Protein AF-0000000074460756 (afdb_homodimer)

Nearest PDB structures (foldseek):
  8x0v-assembly1_B  TM=8.658E-01  e=2.263E-15  Stachybotrys sp.
  3es1-assembly1_A-2  TM=8.553E-01  e=6.006E-13  Novosphingobium aromaticivorans DSM 12444
  5cu1-assembly1_A  TM=8.528E-01  e=3.025E-05  Ruegeria pomeroyi DSS-3
  4b29-assembly1_A  TM=7.758E-01  e=9.047E-05  Roseovarius nubinhibens ISM
  2f4p-assembly2_C  TM=6.659E-01  e=1.692E-04  Thermotoga maritima MSB8

Organism: Aspergillus tubingensis (strain CBS 134.48) (NCBI:txid767770)

Solvent-accessible surface area (backbone atoms only — not comparable to full-atom values): 19053 Å² total; per-residue (Å²): 126,84,82,65,80,78,68,82,88,50,41,35,50,44,42,34,60,38,90,85,78,63,34,18,39,71,52,78,89,57,77,43,62,54,61,78,39,79,44,55,66,37,58,74,23,36,38,25,75,71,46,46,36,78,32,74,54,28,48,42,45,92,50,48,38,58,60,54,33,56,50,32,75,79,51,64,61,27,69,26,34,65,43,20,34,30,35,36,35,39,40,36,38,49,67,27,54,43,53,58,24,21,50,62,24,42,28,48,33,29,31,51,36,49,28,36,31,44,37,27,74,62,66,52,69,47,84,36,42,61,59,18,33,36,41,42,53,47,38,41,33,28,46,31,32,64,34,70,55,44,97,86,62,46,65,30,50,25,30,36,37,34,40,30,30,28,40,39,51,62,58,90,88,63,60,70,34,59,51,67,37,64,65,49,64,63,77,124,84,84,65,81,77,66,80,87,48,41,36,47,43,43,32,61,39,90,85,80,64,35,19,40,72,53,76,89,57,76,43,64,55,62,78,40,79,44,55,64,35,55,75,23,36,37,25,74,70,47,46,37,77,33,75,54,28,49,42,45,92,51,48,41,56,61,55,32,55,51,32,74,78,51,64,62,26,69,27,32,65,44,20,34,28,34,36,37,40,38,35,37,50,69,26,54,42,52,58,24,21,50,61,25,42,29,48,35,30,30,52,37,48,28,38,32,46,37,27,74,62,66,53,69,46,84,38,40,61,60,18,33,36,40,42,51,46,37,41,32,26,47,31,33,64,32,68,55,45,95,86,62,46,64,30,49,26,30,35,40,35,40,29,32,29,39,40,52,62,58,90,88,64,61,70,33,58,51,67,38,64,65,50,65,63,77

Sequence (374 aa):
MTNTKNIRPLSRYITTHDPTTNKAIFSTTLSETMPVQQIQDSANAQFSLAYTTDSFPANLTDEADIPAYASYLTNPPGITISTGSVCRIVDMPPHALSPMHRTVSVDYGVVLEGEVELVLDSGETRLLKRGDVAIQRGTNHAWRNVTPDGENGEGSWARMLYVLLPAKGLGEGLKEDLGGIQVRDSTMTNTKNIRPLSRYITTHDPTTNKAIFSTTLSETMPVQQIQDSANAQFSLAYTTDSFPANLTDEADIPAYASYLTNPPGITISTGSVCRIVDMPPHALSPMHRTVSVDYGVVLEGEVELVLDSGETRLLKRGDVAIQRGTNHAWRNVTPDGENGEGSWARMLYVLLPAKGLGEGLKEDLGGIQVRDST

Secondary structure (DSSP, 8-state):
------S---BEEEEEE-TTT--EEE--SS-SBPP-EE-TTSTT-EEEEEEEE-SSSEE-GGGTHHHHHHHHHHS---SS-TTSEEEEEEEE-TT-BPPPBB-SEEEEEEEEESEEEEEETTS-EEEEETT-EEEEES--EEEEE-PPPPTTS----EEEEEEEEEEE---TT---B-TT--SPPP-/------S---BEEEEEE-TTT--EEE--SS-SBPP-EE-TTSTT-EEEEEEEE-SSSEE-GGGTHHHHHHHHHHS---SS-TTSEEEEEEEE-TT-BPPPBB-SEEEEEEEEESEEEEEETTS-EEEEETT-EEEEES--EEEEE-PPPPTTS----EEEEEEEEEEE-PPTT---B-TT--SPPP-

Structure (mmCIF, N/CA/C/O backbone):
data_AF-0000000074460756-model_v1
#
loop_
_entity.id
_entity.type
_entity.pdbx_description
1 polymer 'Cupin type-2 domain-containing protein'
#
loop_
_atom_site.group_PDB
_atom_site.id
_atom_site.type_symbol
_atom_site.label_atom_id
_atom_site.label_alt_id
_atom_site.label_comp_id
_atom_site.label_asym_id
_atom_site.label_entity_id
_atom_site.label_seq_id
_atom_site.pdbx_PDB_ins_code
_atom_site.Cartn_x
_atom_site.Cartn_y
_atom_site.Cartn_z
_atom_site.occupancy
_atom_site.B_iso_or_equiv
_atom_site.auth_seq_id
_atom_site.auth_comp_id
_atom_site.auth_asym_id
_atom_site.auth_atom_id
_atom_site.pdbx_PDB_model_num
ATOM 1 N N . MET A 1 1 ? 2.211 -3.324 31.453 1 39.69 1 MET A N 1
ATOM 2 C CA . MET A 1 1 ? 1.972 -4.621 30.828 1 39.69 1 MET A CA 1
ATOM 3 C C . MET A 1 1 ? 2.732 -4.746 29.516 1 39.69 1 MET A C 1
ATOM 5 O O . MET A 1 1 ? 2.836 -3.777 28.766 1 39.69 1 MET A O 1
ATOM 9 N N . THR A 1 2 ? 3.703 -5.52 29.453 1 47.78 2 THR A N 1
ATOM 10 C CA . THR A 1 2 ? 4.566 -5.656 28.297 1 47.78 2 THR A CA 1
ATOM 11 C C . THR A 1 2 ? 3.742 -5.883 27.031 1 47.78 2 THR A C 1
ATOM 13 O O . THR A 1 2 ? 2.846 -6.73 27.016 1 47.78 2 THR A O 1
ATOM 16 N N . ASN A 1 3 ? 3.422 -4.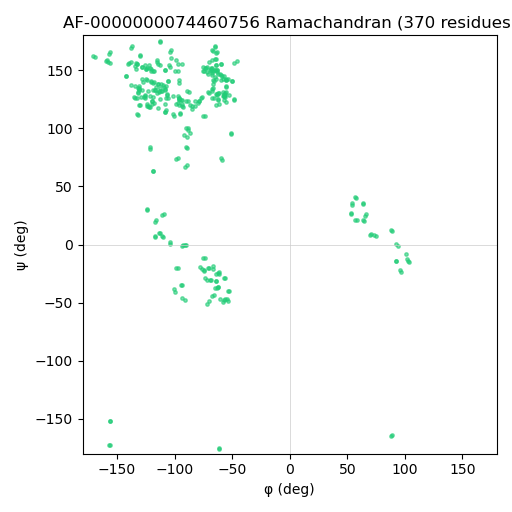812 26.203 1 64.94 3 ASN A N 1
ATOM 17 C CA . ASN A 1 3 ? 2.543 -4.922 25.031 1 64.94 3 ASN A CA 1
ATOM 18 C C . ASN A 1 3 ? 3.082 -5.918 24.016 1 64.94 3 ASN A C 1
ATOM 20 O O . ASN A 1 3 ? 3.887 -5.559 23.156 1 64.94 3 ASN A O 1
ATOM 24 N N . THR A 1 4 ? 2.914 -7.238 24.422 1 84.19 4 THR A N 1
ATOM 25 C CA . THR A 1 4 ? 3.336 -8.305 23.516 1 84.19 4 THR A CA 1
ATOM 26 C C . THR A 1 4 ? 2.627 -8.195 22.172 1 84.19 4 THR A C 1
ATOM 28 O O . THR A 1 4 ? 1.409 -8.008 22.125 1 84.19 4 THR A O 1
ATOM 31 N N . LYS A 1 5 ? 3.465 -8.219 21.203 1 92.62 5 LYS A N 1
ATOM 32 C CA . LYS A 1 5 ? 2.922 -8.164 19.844 1 92.62 5 LYS A CA 1
ATOM 33 C C . LYS A 1 5 ? 2.027 -9.367 19.562 1 92.62 5 LYS A C 1
ATOM 35 O O . LYS A 1 5 ? 2.447 -10.516 19.734 1 92.62 5 LYS A O 1
ATOM 40 N N . ASN A 1 6 ? 0.747 -9.156 19.219 1 95.56 6 ASN A N 1
ATOM 41 C CA . ASN A 1 6 ? -0.256 -10.211 19.078 1 95.56 6 ASN A CA 1
ATOM 42 C C . ASN A 1 6 ? -0.661 -10.406 17.625 1 95.56 6 ASN A C 1
ATOM 44 O O . ASN A 1 6 ? -1.811 -10.742 17.344 1 95.56 6 ASN A O 1
ATOM 48 N N . ILE A 1 7 ? 0.188 -10.062 16.672 1 96.44 7 ILE A N 1
ATOM 49 C CA . ILE A 1 7 ? -0.02 -10.344 15.266 1 96.44 7 ILE A CA 1
ATOM 50 C C . ILE A 1 7 ? 1.124 -11.211 14.742 1 96.44 7 ILE A C 1
ATOM 52 O O . ILE A 1 7 ? 2.229 -11.188 15.281 1 96.44 7 ILE A O 1
ATOM 56 N N . ARG A 1 8 ? 0.868 -12 13.766 1 96.69 8 ARG A N 1
ATOM 57 C CA . ARG A 1 8 ? 1.813 -13.016 13.312 1 96.69 8 ARG A CA 1
ATOM 58 C C . ARG A 1 8 ? 2.969 -12.383 12.547 1 96.69 8 ARG A C 1
ATOM 60 O O . ARG A 1 8 ? 2.801 -11.336 11.914 1 96.69 8 ARG A O 1
ATOM 67 N N . PRO A 1 9 ? 4.188 -13.008 12.555 1 97 9 PRO A N 1
ATOM 68 C CA . PRO A 1 9 ? 5.242 -12.578 11.641 1 97 9 PRO A CA 1
ATOM 69 C C . PRO A 1 9 ? 4.871 -12.797 10.172 1 97 9 PRO A C 1
ATOM 71 O O . PRO A 1 9 ? 3.957 -13.562 9.867 1 97 9 PRO A O 1
ATOM 74 N N . LEU A 1 10 ? 5.57 -12.055 9.312 1 97.94 10 LEU A N 1
ATOM 75 C CA . LEU A 1 10 ? 5.215 -12.102 7.898 1 97.94 10 LEU A CA 1
ATOM 76 C C . LEU A 1 10 ? 6.355 -12.695 7.07 1 97.94 10 LEU A C 1
ATOM 78 O O . LEU A 1 10 ? 7.512 -12.664 7.496 1 97.94 10 LEU A O 1
ATOM 82 N N . SER A 1 11 ? 5.992 -13.227 5.898 1 98.38 11 SER A N 1
ATOM 83 C CA . SER A 1 11 ? 6.949 -13.703 4.902 1 98.38 11 SER A CA 1
ATOM 84 C C . SER A 1 11 ? 6.781 -12.961 3.582 1 98.38 11 SER A C 1
ATOM 86 O O . SER A 1 11 ? 5.707 -12.43 3.293 1 98.38 11 SER A O 1
ATOM 88 N N . ARG A 1 12 ? 7.824 -12.797 2.84 1 98.31 12 ARG A N 1
ATOM 89 C CA . ARG A 1 12 ? 7.809 -12.367 1.446 1 98.31 12 ARG A CA 1
ATOM 90 C C . ARG A 1 12 ? 8.406 -13.438 0.536 1 98.31 12 ARG A C 1
ATOM 92 O O . ARG A 1 12 ? 9.461 -14 0.845 1 98.31 12 ARG A O 1
ATOM 99 N N . TYR A 1 13 ? 7.719 -13.828 -0.468 1 98.81 13 TYR A N 1
ATOM 100 C CA . TYR A 1 13 ? 8.125 -14.859 -1.42 1 98.81 13 TYR A CA 1
ATOM 101 C C . TYR A 1 13 ? 8.477 -14.242 -2.768 1 98.81 13 TYR A C 1
ATOM 103 O O . TYR A 1 13 ? 7.617 -13.695 -3.453 1 98.81 13 TYR A O 1
ATOM 111 N N . ILE A 1 14 ? 9.789 -14.328 -3.168 1 98.88 14 ILE A N 1
ATOM 112 C CA . ILE A 1 14 ? 10.289 -13.758 -4.41 1 98.88 14 ILE A CA 1
ATOM 113 C C . ILE A 1 14 ? 10.32 -14.828 -5.5 1 98.88 14 ILE A C 1
ATOM 115 O O . ILE A 1 14 ? 10.891 -15.906 -5.305 1 98.88 14 ILE A O 1
ATOM 119 N N . THR A 1 15 ? 9.648 -14.562 -6.641 1 98.81 15 THR A N 1
ATOM 120 C CA . THR A 1 15 ? 9.672 -15.523 -7.742 1 98.81 15 THR A CA 1
ATOM 121 C C . THR A 1 15 ? 10.789 -15.172 -8.727 1 98.81 15 THR A C 1
ATOM 123 O O . THR A 1 15 ? 11.242 -14.031 -8.781 1 98.81 15 THR A O 1
ATOM 126 N N . THR A 1 16 ? 11.234 -16.125 -9.422 1 97.94 16 THR A N 1
ATOM 127 C CA . THR A 1 16 ? 12.227 -16.016 -10.484 1 97.94 16 THR A CA 1
ATOM 128 C C . THR A 1 16 ? 12.102 -17.188 -11.461 1 97.94 16 THR A C 1
ATOM 130 O O . THR A 1 16 ? 11.07 -17.859 -11.508 1 97.94 16 THR A O 1
ATOM 133 N N . HIS A 1 17 ? 13.07 -17.25 -12.375 1 97.31 17 HIS A N 1
ATOM 134 C CA . HIS A 1 17 ? 13.062 -18.328 -13.359 1 97.31 17 HIS A CA 1
ATOM 135 C C . HIS A 1 17 ? 14.266 -19.25 -13.172 1 97.31 17 HIS A C 1
ATOM 137 O O . HIS A 1 17 ? 15.367 -18.781 -12.883 1 97.31 17 HIS A O 1
ATOM 143 N N . ASP A 1 18 ? 13.93 -20.562 -13.297 1 95.94 18 ASP A N 1
ATOM 144 C CA . ASP A 1 18 ? 15.031 -21.5 -13.438 1 95.94 18 ASP A CA 1
ATOM 145 C C . ASP A 1 18 ? 15.836 -21.219 -14.703 1 95.94 18 ASP A C 1
ATOM 147 O O . ASP A 1 18 ? 15.281 -21.188 -15.805 1 95.94 18 ASP A O 1
ATOM 151 N N . PRO A 1 19 ? 17.172 -21.016 -14.555 1 92.31 19 PRO A N 1
ATOM 152 C CA . PRO A 1 19 ? 17.953 -20.594 -15.719 1 92.31 19 PRO A CA 1
ATOM 153 C C . PRO A 1 19 ? 18.016 -21.672 -16.797 1 92.31 19 PRO A C 1
ATOM 155 O O . PRO A 1 19 ? 18.297 -21.359 -17.969 1 92.31 19 PRO A O 1
ATOM 158 N N . THR A 1 20 ? 17.734 -22.906 -16.5 1 94.12 20 THR A N 1
ATOM 159 C CA . THR A 1 20 ? 17.812 -24 -17.453 1 94.12 20 THR A CA 1
ATOM 160 C C . THR A 1 20 ? 16.469 -24.25 -18.125 1 94.12 20 THR A C 1
ATOM 162 O O . THR A 1 20 ? 16.375 -24.297 -19.344 1 94.12 20 THR A O 1
ATOM 165 N N . THR A 1 21 ? 15.406 -24.297 -17.359 1 95.06 21 THR A N 1
ATOM 166 C CA . THR A 1 21 ? 14.117 -24.734 -17.891 1 95.06 21 THR A CA 1
ATOM 167 C C . THR A 1 21 ? 13.25 -23.516 -18.234 1 95.06 21 THR A C 1
ATOM 169 O O . THR A 1 21 ? 12.234 -23.656 -18.922 1 95.06 21 THR A O 1
ATOM 172 N N . ASN A 1 22 ? 13.547 -22.359 -17.656 1 93.81 22 ASN A N 1
ATOM 173 C CA . ASN A 1 22 ? 12.789 -21.125 -17.797 1 93.81 22 ASN A CA 1
ATOM 174 C C . ASN A 1 22 ? 11.453 -21.188 -17.078 1 93.81 22 ASN A C 1
ATOM 176 O O . ASN A 1 22 ? 10.641 -20.281 -17.156 1 93.81 22 ASN A O 1
ATOM 180 N N . LYS A 1 23 ? 11.305 -22.25 -16.312 1 96.81 23 LYS A N 1
ATOM 181 C CA . LYS A 1 23 ? 10.109 -22.359 -15.484 1 96.81 23 LYS A CA 1
ATOM 182 C C . LYS A 1 23 ? 10.203 -21.422 -14.273 1 96.81 23 LYS A C 1
ATOM 184 O O . LYS A 1 23 ? 11.297 -21.125 -13.805 1 96.81 23 LYS A O 1
ATOM 189 N N . ALA A 1 24 ? 9.008 -20.938 -13.836 1 98.19 24 ALA A N 1
ATOM 190 C CA . ALA A 1 24 ? 8.945 -20.109 -12.633 1 98.19 24 ALA A CA 1
ATOM 191 C C . ALA A 1 24 ? 9.297 -20.922 -11.391 1 98.19 24 ALA A C 1
ATOM 193 O O . ALA A 1 24 ? 8.781 -22.031 -11.188 1 98.19 24 ALA A O 1
ATOM 194 N N . ILE A 1 25 ? 10.172 -20.375 -10.562 1 98.69 25 ILE A N 1
ATOM 195 C CA . ILE A 1 25 ? 10.539 -20.938 -9.273 1 98.69 25 ILE A CA 1
ATOM 196 C C . ILE A 1 25 ? 10.609 -19.844 -8.227 1 98.69 25 ILE A C 1
ATOM 198 O O . ILE A 1 25 ? 10.492 -18.656 -8.555 1 98.69 25 ILE A O 1
ATOM 202 N N . PHE A 1 26 ? 10.75 -20.234 -6.969 1 98.75 26 PHE A N 1
ATOM 203 C CA . PHE A 1 26 ? 10.977 -19.266 -5.906 1 98.75 26 PHE A CA 1
ATOM 204 C C . PHE A 1 26 ? 12.469 -19 -5.719 1 98.75 26 PHE A C 1
ATOM 206 O O . PHE A 1 26 ? 13.266 -19.938 -5.707 1 98.75 26 PHE A O 1
ATOM 213 N N . SER A 1 27 ? 12.781 -17.75 -5.652 1 98.44 27 SER A N 1
ATOM 214 C CA . SER A 1 27 ? 14.164 -17.391 -5.371 1 98.44 27 SER A CA 1
ATOM 215 C C . SER A 1 27 ? 14.57 -17.797 -3.959 1 98.44 27 SER A C 1
ATOM 217 O O . SER A 1 27 ? 13.781 -17.641 -3.018 1 98.44 27 SER A O 1
ATOM 219 N N . THR A 1 28 ? 15.75 -18.25 -3.834 1 96.69 28 THR A N 1
ATOM 220 C CA . THR A 1 28 ? 16.281 -18.625 -2.523 1 96.69 28 THR A CA 1
ATOM 221 C C . THR A 1 28 ? 17.406 -17.703 -2.109 1 96.69 28 THR A C 1
ATOM 223 O O . THR A 1 28 ? 18.141 -17.984 -1.15 1 96.69 28 THR A O 1
ATOM 226 N N . THR A 1 29 ? 17.594 -16.625 -2.846 1 96.56 29 THR A N 1
ATOM 227 C CA . THR A 1 29 ? 18.688 -15.68 -2.617 1 96.56 29 THR A CA 1
ATOM 228 C C . THR A 1 29 ? 18.562 -15.031 -1.241 1 96.56 29 THR A C 1
ATOM 230 O O . THR A 1 29 ? 19.578 -14.742 -0.595 1 96.56 29 THR A O 1
ATOM 233 N N . LEU A 1 30 ? 17.422 -14.75 -0.787 1 97.19 30 LEU A N 1
ATOM 234 C CA . LEU A 1 30 ? 17.141 -14.125 0.498 1 97.19 30 LEU A CA 1
ATOM 235 C C . LEU A 1 30 ? 16.172 -14.969 1.318 1 97.19 30 LEU A C 1
ATOM 237 O O . LEU A 1 30 ? 15.352 -15.703 0.759 1 97.19 30 LEU A O 1
ATOM 241 N N . SER A 1 31 ? 16.312 -14.852 2.67 1 96.62 31 SER A N 1
ATOM 242 C CA . SER A 1 31 ? 15.336 -15.484 3.553 1 96.62 31 SER A CA 1
ATOM 243 C C . SER A 1 31 ? 13.922 -15.031 3.232 1 96.62 31 SER A C 1
ATOM 245 O O . SER A 1 31 ? 13.695 -13.852 2.932 1 96.62 31 SER A O 1
ATOM 247 N N . GLU A 1 32 ? 12.969 -15.93 3.312 1 97.94 32 GLU A N 1
ATOM 248 C CA . GLU A 1 32 ? 11.57 -15.586 3.098 1 97.94 32 GLU A CA 1
ATOM 249 C C . GLU A 1 32 ? 10.992 -14.836 4.293 1 97.94 32 GLU A C 1
ATOM 251 O O . GLU A 1 32 ? 9.969 -14.156 4.176 1 97.94 32 GLU A O 1
ATOM 256 N N . THR A 1 33 ? 11.617 -15.031 5.395 1 96.44 33 THR A N 1
ATOM 257 C CA . THR A 1 33 ? 11.195 -14.266 6.562 1 96.44 33 THR A CA 1
ATOM 258 C C . THR A 1 33 ? 11.477 -12.781 6.367 1 96.44 33 THR A C 1
ATOM 260 O O . THR A 1 33 ? 12.602 -12.391 6.035 1 96.44 33 THR A O 1
ATOM 263 N N . MET A 1 34 ? 10.461 -11.977 6.543 1 95.38 34 MET A N 1
ATOM 264 C CA . MET A 1 34 ? 10.641 -10.539 6.367 1 95.38 34 MET A CA 1
ATOM 265 C C . MET A 1 34 ? 11.336 -9.93 7.578 1 95.38 34 MET A C 1
ATOM 267 O O . MET A 1 34 ? 10.891 -10.102 8.711 1 95.38 34 MET A O 1
ATOM 271 N N . PRO A 1 35 ? 12.398 -9.234 7.336 1 93.81 35 PRO A N 1
ATOM 272 C CA . PRO A 1 35 ? 13.055 -8.594 8.477 1 93.81 35 PRO A CA 1
ATOM 273 C C . PRO A 1 35 ? 12.227 -7.461 9.078 1 93.81 35 PRO A C 1
ATOM 275 O O . PRO A 1 35 ? 11.492 -6.785 8.359 1 93.81 35 PRO A O 1
ATOM 278 N N . VAL A 1 36 ? 12.43 -7.242 10.367 1 95 36 VAL A N 1
ATOM 279 C CA . VAL A 1 36 ? 11.758 -6.172 11.102 1 95 36 VAL A CA 1
ATOM 280 C C . VAL A 1 36 ? 12.789 -5.199 11.664 1 95 36 VAL A C 1
ATOM 282 O O . VAL A 1 36 ? 13.805 -5.621 12.227 1 95 36 VAL A O 1
ATOM 285 N N . GLN A 1 37 ? 12.469 -3.959 11.438 1 92.19 37 GLN A N 1
ATOM 286 C CA . GLN A 1 37 ? 13.344 -2.906 11.945 1 92.19 37 GLN A CA 1
ATOM 287 C C . GLN A 1 37 ? 12.57 -1.926 12.82 1 92.19 37 GLN A C 1
ATOM 289 O O . GLN A 1 37 ? 11.438 -1.559 12.5 1 92.19 37 GLN A O 1
ATOM 294 N N . GLN A 1 38 ? 13.266 -1.527 13.836 1 90.25 38 GLN A N 1
ATOM 295 C CA . GLN A 1 38 ? 12.734 -0.446 14.664 1 90.25 38 GLN A CA 1
ATOM 296 C C . GLN A 1 38 ? 13.32 0.899 14.25 1 90.25 38 GLN A C 1
ATOM 298 O O . GLN A 1 38 ? 14.539 1.039 14.125 1 90.25 38 GLN A O 1
ATOM 303 N N . ILE A 1 39 ? 12.445 1.788 13.969 1 88.12 39 ILE A N 1
ATOM 304 C CA . ILE A 1 39 ? 12.859 3.145 13.625 1 88.12 39 ILE A CA 1
ATOM 305 C C . ILE A 1 39 ? 12.562 4.082 14.797 1 88.12 39 ILE A C 1
ATOM 307 O O . ILE A 1 39 ? 11.516 3.982 15.43 1 88.12 39 ILE A O 1
ATOM 311 N N . GLN A 1 40 ? 13.461 4.977 15.031 1 87.44 40 GLN A N 1
ATOM 312 C CA . GLN A 1 40 ? 13.273 5.934 16.125 1 87.44 40 GLN A CA 1
ATOM 313 C C . GLN A 1 40 ? 12.203 6.957 15.773 1 87.44 40 GLN A C 1
ATOM 315 O O . GLN A 1 40 ? 11.961 7.242 14.594 1 87.44 40 GLN A O 1
ATOM 320 N N . ASP A 1 41 ? 11.578 7.441 16.844 1 89.12 41 ASP A N 1
ATOM 321 C CA . ASP A 1 41 ? 10.594 8.516 16.75 1 89.12 41 ASP A CA 1
ATOM 322 C C . ASP A 1 41 ? 9.453 8.133 15.805 1 89.12 41 ASP A C 1
ATOM 324 O O . ASP A 1 41 ? 9.062 8.914 14.938 1 89.12 41 ASP A O 1
ATOM 328 N N . SER A 1 42 ? 9.039 6.941 15.875 1 90.19 42 SER A N 1
ATOM 329 C CA . SER A 1 42 ? 7.957 6.41 15.055 1 90.19 42 SER A CA 1
ATOM 330 C C . SER A 1 42 ? 6.848 5.812 15.914 1 90.19 42 SER A C 1
ATOM 332 O O . SER A 1 42 ? 6.246 4.805 15.539 1 90.19 42 SER A O 1
ATOM 334 N N . ALA A 1 43 ? 6.652 6.395 17.188 1 92.81 43 ALA A N 1
ATOM 335 C CA . ALA A 1 43 ? 5.637 5.898 18.109 1 92.81 43 ALA A CA 1
ATOM 336 C C . ALA A 1 43 ? 5.801 4.402 18.359 1 92.81 43 ALA A C 1
ATOM 338 O O . ALA A 1 43 ? 4.812 3.662 18.406 1 92.81 43 ALA A O 1
ATOM 339 N N . ASN A 1 44 ? 7.078 3.924 18.359 1 93.88 44 ASN A N 1
ATOM 340 C CA . ASN A 1 44 ? 7.469 2.543 18.625 1 93.88 44 ASN A CA 1
ATOM 341 C C . ASN A 1 44 ? 6.945 1.596 17.562 1 93.88 44 ASN A C 1
ATOM 343 O O . ASN A 1 44 ? 6.797 0.396 17.797 1 93.88 44 ASN A O 1
ATOM 347 N N . ALA A 1 45 ? 6.613 2.17 16.422 1 95.81 45 ALA A N 1
ATOM 348 C CA . ALA A 1 45 ? 6.215 1.336 15.297 1 95.81 45 ALA A CA 1
ATOM 349 C C . ALA A 1 45 ? 7.387 0.489 14.797 1 95.81 45 ALA A C 1
ATOM 351 O O . ALA A 1 45 ? 8.547 0.845 15.008 1 95.81 45 ALA A O 1
ATOM 352 N N . GLN A 1 46 ? 7.098 -0.703 14.266 1 96.44 46 GLN A N 1
ATOM 353 C CA . GLN A 1 46 ? 8.086 -1.592 13.656 1 96.44 46 GLN A CA 1
ATOM 354 C C . GLN A 1 46 ? 7.922 -1.639 12.141 1 96.44 46 GLN A C 1
ATOM 356 O O . GLN A 1 46 ? 6.805 -1.771 11.633 1 96.44 46 GLN A O 1
ATOM 361 N N . PHE A 1 47 ? 9.062 -1.496 11.469 1 96.38 47 PHE A N 1
ATOM 362 C CA . PHE A 1 47 ? 9.055 -1.372 10.016 1 96.38 47 PHE A CA 1
ATOM 363 C C . PHE A 1 47 ? 9.641 -2.615 9.367 1 96.38 47 PHE A C 1
ATOM 365 O O . PHE A 1 47 ? 10.633 -3.168 9.852 1 96.38 47 PHE A O 1
ATOM 372 N N . SER A 1 48 ? 9.023 -3.084 8.305 1 97.06 48 SER A N 1
ATOM 373 C CA . SER A 1 48 ? 9.547 -4.133 7.434 1 97.06 48 SER A CA 1
ATOM 374 C C . SER A 1 48 ? 9.57 -3.678 5.977 1 97.06 48 SER A C 1
ATOM 376 O O . SER A 1 48 ? 8.578 -3.154 5.469 1 97.06 48 SER A O 1
ATOM 378 N N . LEU A 1 49 ? 10.734 -3.773 5.344 1 97.31 49 LEU A N 1
ATOM 379 C CA . LEU A 1 49 ? 10.859 -3.518 3.912 1 97.31 49 LEU A CA 1
ATOM 380 C C . LEU A 1 49 ? 10.57 -4.781 3.107 1 97.31 49 LEU A C 1
ATOM 382 O O . LEU A 1 49 ? 11.469 -5.609 2.908 1 97.31 49 LEU A O 1
ATOM 386 N N . ALA A 1 50 ? 9.359 -4.934 2.639 1 98.25 50 ALA A N 1
ATOM 387 C CA . ALA A 1 50 ? 8.945 -6.145 1.936 1 98.25 50 ALA A CA 1
ATOM 388 C C . ALA A 1 50 ? 9.695 -6.293 0.614 1 98.25 50 ALA A C 1
ATOM 390 O O . ALA A 1 50 ? 10.102 -7.398 0.242 1 98.25 50 ALA A O 1
ATOM 391 N N . TYR A 1 51 ? 9.82 -5.156 -0.121 1 98.56 51 TYR A N 1
ATOM 392 C CA . TYR A 1 51 ? 10.57 -5.16 -1.372 1 98.56 51 TYR A CA 1
ATOM 393 C C . TYR A 1 51 ? 10.766 -3.742 -1.896 1 98.56 51 TYR A C 1
ATOM 395 O O . TYR A 1 51 ? 10.117 -2.805 -1.419 1 98.56 51 TYR A O 1
ATOM 403 N N . THR A 1 52 ? 11.68 -3.518 -2.781 1 98.06 52 THR A N 1
ATOM 404 C CA . THR A 1 52 ? 11.891 -2.264 -3.498 1 98.06 52 THR A CA 1
ATOM 405 C C . THR A 1 52 ? 12.289 -2.527 -4.945 1 98.06 52 THR A C 1
ATOM 407 O O . THR A 1 52 ? 12.844 -3.584 -5.262 1 98.06 52 THR A O 1
ATOM 410 N N . THR A 1 53 ? 11.852 -1.679 -5.828 1 97.5 53 THR A N 1
ATOM 411 C CA . THR A 1 53 ? 12.484 -1.517 -7.133 1 97.5 53 THR A CA 1
ATOM 412 C C . THR A 1 53 ? 13.234 -0.191 -7.207 1 97.5 53 THR A C 1
ATOM 414 O O . THR A 1 53 ? 12.836 0.792 -6.578 1 97.5 53 THR A O 1
ATOM 417 N N . ASP A 1 54 ? 14.336 -0.125 -8.008 1 96.44 54 ASP A N 1
ATOM 418 C CA . ASP A 1 54 ? 15.109 1.109 -8.055 1 96.44 54 ASP A CA 1
ATOM 419 C C . ASP A 1 54 ? 15.094 1.715 -9.453 1 96.44 54 ASP A C 1
ATOM 421 O O . ASP A 1 54 ? 15.859 2.637 -9.75 1 96.44 54 ASP A O 1
ATOM 425 N N . SER A 1 55 ? 14.328 1.158 -10.297 1 96.75 55 SER A N 1
ATOM 426 C CA . SER A 1 55 ? 14.109 1.694 -11.633 1 96.75 55 SER A CA 1
ATOM 427 C C . SER A 1 55 ? 12.648 1.562 -12.055 1 96.75 55 SER A C 1
ATOM 429 O O . SER A 1 55 ? 11.914 0.732 -11.508 1 96.75 55 SER A O 1
ATOM 431 N N . PHE A 1 56 ? 12.25 2.375 -12.922 1 96.75 56 PHE A N 1
ATOM 432 C CA . PHE A 1 56 ? 10.953 2.326 -13.586 1 96.75 56 PHE A CA 1
ATOM 433 C C . PHE A 1 56 ? 11.109 2.422 -15.094 1 96.75 56 PHE A C 1
ATOM 435 O O . PHE A 1 56 ? 11.641 3.41 -15.609 1 96.75 56 PHE A O 1
ATOM 442 N N . PRO A 1 57 ? 10.703 1.468 -15.969 1 96.94 57 PRO A N 1
ATOM 443 C CA . PRO A 1 57 ? 10.203 0.183 -15.477 1 96.94 57 PRO A CA 1
ATOM 444 C C . PRO A 1 57 ? 11.234 -0.579 -14.648 1 96.94 57 PRO A C 1
ATOM 446 O O . PRO A 1 57 ? 12.438 -0.334 -14.773 1 96.94 57 PRO A O 1
ATOM 449 N N . ALA A 1 58 ? 10.727 -1.477 -13.75 1 97.69 58 ALA A N 1
ATOM 450 C CA . ALA A 1 58 ? 11.633 -2.336 -12.984 1 97.69 58 ALA A CA 1
ATOM 451 C C . ALA A 1 58 ? 12.547 -3.129 -13.906 1 97.69 58 ALA A C 1
ATOM 453 O O . ALA A 1 58 ? 12.102 -3.66 -14.93 1 97.69 58 ALA A O 1
ATOM 454 N N . ASN A 1 59 ? 13.773 -3.201 -13.562 1 97.12 59 ASN A N 1
ATOM 455 C CA . ASN A 1 59 ? 14.766 -3.912 -14.367 1 97.12 59 ASN A CA 1
ATOM 456 C C . ASN A 1 59 ? 14.977 -5.336 -13.867 1 97.12 59 ASN A C 1
ATOM 458 O O . ASN A 1 59 ? 15.586 -5.539 -12.812 1 97.12 59 ASN A O 1
ATOM 462 N N . LEU A 1 60 ? 14.578 -6.316 -14.648 1 96.81 60 LEU A N 1
ATOM 463 C CA . LEU A 1 60 ? 14.664 -7.711 -14.234 1 96.81 60 LEU A CA 1
ATOM 464 C C . LEU A 1 60 ? 15.836 -8.406 -14.922 1 96.81 60 LEU A C 1
ATOM 466 O O . LEU A 1 60 ? 16.031 -9.609 -14.75 1 96.81 60 LEU A O 1
ATOM 470 N N . THR A 1 61 ? 16.594 -7.668 -15.758 1 95.5 61 THR A N 1
ATOM 471 C CA . THR A 1 61 ? 17.75 -8.25 -16.453 1 95.5 61 THR A CA 1
ATOM 472 C C . THR A 1 61 ? 18.719 -8.875 -15.461 1 95.5 61 THR A C 1
ATOM 474 O O . THR A 1 61 ? 19.172 -8.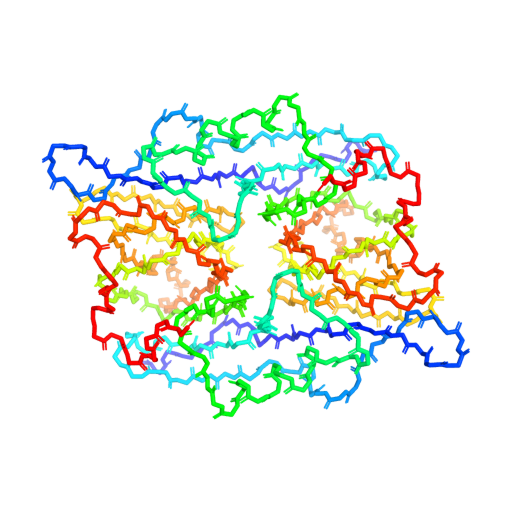211 -14.523 1 95.5 61 THR A O 1
ATOM 477 N N . ASP A 1 62 ? 18.969 -10.156 -15.672 1 93.94 62 ASP A N 1
ATOM 478 C CA . ASP A 1 62 ? 19.906 -10.891 -14.828 1 93.94 62 ASP A CA 1
ATOM 479 C C . ASP A 1 62 ? 19.547 -10.75 -13.352 1 93.94 62 ASP A C 1
ATOM 481 O O . ASP A 1 62 ? 20.438 -10.672 -12.5 1 93.94 62 ASP A O 1
ATOM 485 N N . GLU A 1 63 ? 18.312 -10.523 -13.055 1 94.69 63 GLU A N 1
ATOM 486 C CA . GLU A 1 63 ? 17.766 -10.438 -11.695 1 94.69 63 GLU A CA 1
ATOM 487 C C . GLU A 1 63 ? 18.375 -9.25 -10.945 1 94.69 63 GLU A C 1
ATOM 489 O O . GLU A 1 63 ? 18.594 -9.328 -9.734 1 94.69 63 GLU A O 1
ATOM 494 N N . ALA A 1 64 ? 18.625 -8.18 -11.641 1 95.44 64 ALA A N 1
ATOM 495 C CA . ALA A 1 64 ? 19.312 -7.027 -11.078 1 95.44 64 ALA A CA 1
ATOM 496 C C . ALA A 1 64 ? 18.531 -6.426 -9.914 1 95.44 64 ALA A C 1
ATOM 498 O O . ALA A 1 64 ? 19.109 -5.816 -9.016 1 95.44 64 ALA A O 1
ATOM 499 N N . ASP A 1 65 ? 17.297 -6.59 -9.859 1 97.5 65 ASP A N 1
ATOM 500 C CA . ASP A 1 65 ? 16.438 -5.992 -8.836 1 97.5 65 ASP A CA 1
ATOM 501 C C . ASP A 1 65 ? 16.656 -6.676 -7.484 1 97.5 65 ASP A C 1
ATOM 503 O O . ASP A 1 65 ? 16.469 -6.059 -6.434 1 97.5 65 ASP A O 1
ATOM 507 N N . ILE A 1 66 ? 17.016 -7.996 -7.426 1 97.75 66 ILE A N 1
ATOM 508 C CA . ILE A 1 66 ? 17.125 -8.742 -6.176 1 97.75 66 ILE A CA 1
ATOM 509 C C . ILE A 1 66 ? 18.328 -8.266 -5.387 1 97.75 66 ILE A C 1
ATOM 511 O O . ILE A 1 66 ? 18.219 -7.902 -4.211 1 97.75 66 ILE A O 1
ATOM 515 N N . PRO A 1 67 ? 19.516 -8.164 -6.039 1 96.81 67 PRO A N 1
ATOM 516 C CA . PRO A 1 67 ? 20.641 -7.605 -5.281 1 96.81 67 PRO A CA 1
ATOM 517 C C . PRO A 1 67 ? 20.422 -6.145 -4.902 1 96.81 67 PRO A C 1
ATOM 519 O O . PRO A 1 67 ? 20.891 -5.699 -3.85 1 96.81 67 PRO A O 1
ATOM 522 N N . ALA A 1 68 ? 19.828 -5.406 -5.762 1 96.56 68 ALA A N 1
ATOM 523 C CA . ALA A 1 68 ? 19.516 -4.023 -5.422 1 96.56 68 ALA A CA 1
ATOM 524 C C . ALA A 1 68 ? 18.641 -3.953 -4.168 1 96.56 68 ALA A C 1
ATOM 526 O O . ALA A 1 68 ? 18.922 -3.17 -3.256 1 96.56 68 ALA A O 1
ATOM 527 N N . TYR A 1 69 ? 17.609 -4.684 -4.105 1 97.62 69 TYR A N 1
ATOM 528 C CA . TYR A 1 69 ? 16.766 -4.781 -2.924 1 97.62 69 TYR A CA 1
ATOM 529 C C . TYR A 1 69 ? 17.562 -5.227 -1.709 1 97.62 69 TYR A C 1
ATOM 531 O O . TYR A 1 69 ? 17.422 -4.672 -0.618 1 97.62 69 TYR A O 1
ATOM 539 N N . ALA A 1 70 ? 18.359 -6.27 -1.867 1 96.94 70 ALA A N 1
ATOM 540 C CA . ALA A 1 70 ? 19.188 -6.762 -0.764 1 96.94 70 ALA A CA 1
ATOM 541 C C . ALA A 1 70 ? 20.016 -5.641 -0.156 1 96.94 70 ALA A C 1
ATOM 543 O O . ALA A 1 70 ? 20.203 -5.582 1.062 1 96.94 70 ALA A O 1
ATOM 544 N N . SER A 1 71 ? 20.547 -4.762 -1.021 1 96.12 71 SER A N 1
ATOM 545 C CA . SER A 1 71 ? 21.359 -3.643 -0.543 1 96.12 71 SER A CA 1
ATOM 546 C C . SER A 1 71 ? 20.531 -2.691 0.312 1 96.12 71 SER A C 1
ATOM 548 O O . SER A 1 71 ? 21.031 -2.09 1.257 1 96.12 71 SER A O 1
ATOM 550 N N . TYR A 1 72 ? 19.25 -2.555 0.036 1 94.69 72 TYR A N 1
ATOM 551 C CA . TYR A 1 72 ? 18.359 -1.661 0.777 1 94.69 72 TYR A CA 1
ATOM 552 C C . TYR A 1 72 ? 17.984 -2.264 2.123 1 94.69 72 TYR A C 1
ATOM 554 O O . TYR A 1 72 ? 17.531 -1.551 3.027 1 94.69 72 TYR A O 1
ATOM 562 N N . LEU A 1 73 ? 18.094 -3.576 2.307 1 93.94 73 LEU A N 1
ATOM 563 C CA . LEU A 1 73 ? 17.828 -4.203 3.596 1 93.94 73 LEU A CA 1
ATOM 564 C C . LEU A 1 73 ? 18.891 -3.809 4.625 1 93.94 73 LEU A C 1
ATOM 566 O O . LEU A 1 73 ? 18.594 -3.727 5.82 1 93.94 73 LEU A O 1
ATOM 570 N N . THR A 1 74 ? 20.062 -3.566 4.172 1 91.62 74 THR A N 1
ATOM 571 C CA . THR A 1 74 ? 21.156 -3.191 5.059 1 91.62 74 THR A CA 1
ATOM 572 C C . THR A 1 74 ? 21.281 -1.673 5.148 1 91.62 74 THR A C 1
ATOM 574 O O . THR A 1 74 ? 21.672 -1.137 6.184 1 91.62 74 THR A O 1
ATOM 577 N N . ASN A 1 75 ? 20.984 -1.017 3.996 1 90.12 75 ASN A N 1
ATOM 578 C CA . ASN A 1 75 ? 20.938 0.438 3.893 1 90.12 75 ASN A CA 1
ATOM 579 C C . ASN A 1 75 ? 19.562 0.924 3.426 1 90.12 75 ASN A C 1
ATOM 581 O O . ASN A 1 75 ? 19.391 1.262 2.254 1 90.12 75 ASN A O 1
ATOM 585 N N . PRO A 1 76 ? 18.656 1.049 4.363 1 86.75 76 PRO A N 1
ATOM 586 C CA . PRO A 1 76 ? 17.281 1.335 3.984 1 86.75 76 PRO A CA 1
ATOM 587 C C . PRO A 1 76 ? 17.141 2.582 3.111 1 86.75 76 PRO A C 1
ATOM 589 O O . PRO A 1 76 ? 17.906 3.539 3.283 1 86.75 76 PRO A O 1
ATOM 592 N N . PRO A 1 77 ? 16.25 2.455 2.182 1 83.12 77 PRO A N 1
ATOM 593 C CA . PRO A 1 77 ? 16 3.621 1.33 1 83.12 77 PRO A CA 1
ATOM 594 C C . PRO A 1 77 ? 15.375 4.785 2.09 1 83.12 77 PRO A C 1
ATOM 596 O O . PRO A 1 77 ? 14.977 4.629 3.246 1 83.12 77 PRO A O 1
ATOM 599 N N . GLY A 1 78 ? 15.438 5.953 1.34 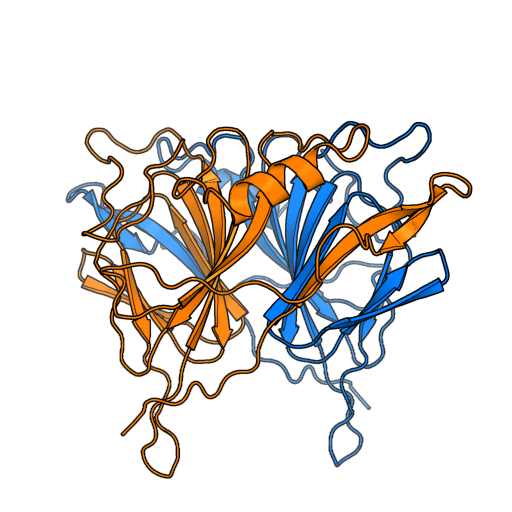1 86.25 78 GLY A N 1
ATOM 600 C CA . GLY A 1 78 ? 14.562 7.004 1.832 1 86.25 78 GLY A CA 1
ATOM 601 C C . GLY A 1 78 ? 13.094 6.613 1.812 1 86.25 78 GLY A C 1
ATOM 602 O O . GLY A 1 78 ? 12.758 5.449 1.588 1 86.25 78 GLY A O 1
ATOM 603 N N . ILE A 1 79 ? 12.25 7.473 2.135 1 86.69 79 ILE A N 1
ATOM 604 C CA . ILE A 1 79 ? 10.812 7.219 2.143 1 86.69 79 ILE A CA 1
ATOM 605 C C . ILE A 1 79 ? 10.375 6.688 0.781 1 86.69 79 ILE A C 1
ATOM 607 O O . ILE A 1 79 ? 9.609 5.723 0.701 1 86.69 79 ILE A O 1
ATOM 611 N N . THR A 1 80 ? 10.789 7.34 -0.201 1 91.88 80 THR A N 1
ATOM 612 C CA . THR A 1 80 ? 10.586 6.883 -1.57 1 91.88 80 THR A CA 1
ATOM 613 C C . THR A 1 80 ? 11.914 6.77 -2.309 1 91.88 80 THR A C 1
ATOM 615 O O . THR A 1 80 ? 12.922 7.344 -1.881 1 91.88 80 THR A O 1
ATOM 618 N N . ILE A 1 81 ? 11.945 5.891 -3.262 1 94 81 ILE A N 1
ATOM 619 C CA . ILE A 1 81 ? 12.984 5.84 -4.289 1 94 81 ILE A CA 1
ATOM 620 C C . ILE A 1 81 ? 12.5 6.562 -5.547 1 94 81 ILE A C 1
ATOM 622 O O . ILE A 1 81 ? 11.5 6.168 -6.152 1 94 81 ILE A O 1
ATOM 626 N N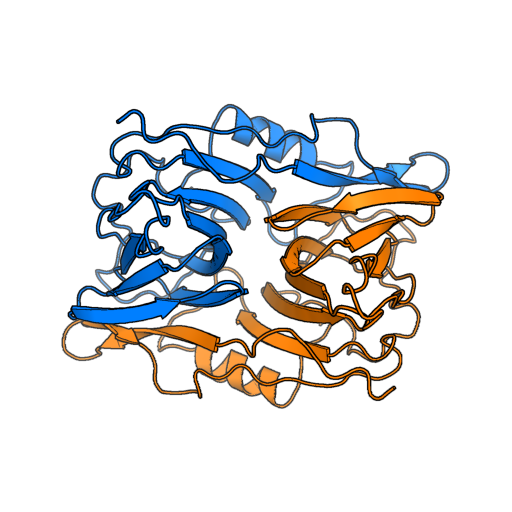 . SER A 1 82 ? 13.211 7.633 -5.992 1 94.69 82 SER A N 1
ATOM 627 C CA . SER A 1 82 ? 12.742 8.523 -7.047 1 94.69 82 SER A CA 1
ATOM 628 C C . SER A 1 82 ? 12.57 7.773 -8.367 1 94.69 82 SER A C 1
ATOM 630 O O . SER A 1 82 ? 11.773 8.172 -9.211 1 94.69 82 SER A O 1
ATOM 632 N N . THR A 1 83 ? 13.281 6.688 -8.547 1 96.19 83 THR A N 1
ATOM 633 C CA . THR A 1 83 ? 13.273 5.973 -9.82 1 96.19 83 THR A CA 1
ATOM 634 C C . THR A 1 83 ? 12.562 4.625 -9.68 1 96.19 83 THR A C 1
ATOM 636 O O . THR A 1 83 ? 12.633 3.785 -10.578 1 96.19 83 THR A O 1
ATOM 639 N N . GLY A 1 84 ? 11.969 4.391 -8.539 1 97.5 84 GLY A N 1
ATOM 640 C CA . GLY A 1 84 ? 11.367 3.084 -8.336 1 97.5 84 GLY A CA 1
ATOM 641 C C . GLY A 1 84 ? 10.258 3.092 -7.297 1 97.5 84 GLY A C 1
ATOM 642 O O . GLY A 1 84 ? 9.5 4.059 -7.195 1 97.5 84 GLY A O 1
ATOM 643 N N . SER A 1 85 ? 10.078 1.968 -6.664 1 98.31 85 SER A N 1
ATOM 644 C CA . SER A 1 85 ? 8.984 1.785 -5.719 1 98.31 85 SER A CA 1
ATOM 645 C C . SER A 1 85 ? 9.484 1.255 -4.383 1 98.31 85 SER A C 1
ATOM 647 O O . SER A 1 85 ? 10.57 0.672 -4.309 1 98.31 85 SER A O 1
ATOM 649 N N . VAL A 1 86 ? 8.766 1.551 -3.326 1 98.06 86 VAL A N 1
ATOM 650 C CA . VAL A 1 86 ? 9.008 1.001 -1.995 1 98.06 86 VAL A CA 1
ATOM 651 C C . VAL A 1 86 ? 7.75 0.302 -1.49 1 98.06 86 VAL A C 1
ATOM 653 O O . VAL A 1 86 ? 6.672 0.899 -1.457 1 98.06 86 VAL A O 1
ATOM 656 N N . CYS A 1 87 ? 7.832 -0.987 -1.223 1 98.62 87 CYS A N 1
ATOM 657 C CA . CYS A 1 87 ? 6.801 -1.751 -0.529 1 98.62 87 CYS A CA 1
ATOM 658 C C . CYS A 1 87 ? 7.176 -1.97 0.932 1 98.62 87 CYS A C 1
ATOM 660 O O . CYS A 1 87 ? 8.102 -2.723 1.234 1 98.62 87 CYS A O 1
ATOM 662 N N . ARG A 1 88 ? 6.402 -1.326 1.822 1 97.94 88 ARG A N 1
ATOM 663 C CA . ARG A 1 88 ? 6.734 -1.313 3.242 1 97.94 88 ARG A CA 1
ATOM 664 C C . ARG A 1 88 ? 5.543 -1.746 4.09 1 97.94 88 ARG A C 1
ATOM 666 O O . ARG A 1 88 ? 4.402 -1.377 3.797 1 97.94 88 ARG A O 1
ATOM 673 N N . ILE A 1 89 ? 5.805 -2.496 5.152 1 98.44 89 ILE A N 1
ATOM 674 C CA . ILE A 1 89 ? 4.801 -2.873 6.145 1 98.44 89 ILE A CA 1
ATOM 675 C C . ILE A 1 89 ? 5.156 -2.26 7.496 1 98.44 89 ILE A C 1
ATOM 677 O O . ILE A 1 89 ? 6.324 -2.252 7.895 1 98.44 89 ILE A O 1
ATOM 681 N N . VAL A 1 90 ? 4.211 -1.711 8.164 1 98.19 90 VAL A N 1
ATOM 682 C CA . VAL A 1 90 ? 4.391 -1.055 9.461 1 98.19 90 VAL A CA 1
ATOM 683 C C . VAL A 1 90 ? 3.459 -1.682 10.492 1 98.19 90 VAL A C 1
ATOM 685 O O . VAL A 1 90 ? 2.24 -1.691 10.312 1 98.19 90 VAL A O 1
ATOM 688 N N . ASP A 1 91 ? 4.008 -2.225 11.555 1 98.38 91 ASP A N 1
ATOM 689 C CA . ASP A 1 91 ? 3.264 -2.656 12.734 1 98.38 91 ASP A CA 1
ATOM 690 C C . ASP A 1 91 ? 3.143 -1.523 13.75 1 98.38 91 ASP A C 1
ATOM 692 O O . ASP A 1 91 ? 4.152 -0.966 14.188 1 98.38 91 ASP A O 1
ATOM 696 N N . MET A 1 92 ? 1.943 -1.202 14.109 1 98.06 92 MET A N 1
ATOM 697 C CA . MET A 1 92 ? 1.664 -0.112 15.039 1 98.06 92 MET A CA 1
ATOM 698 C C . MET A 1 92 ? 1.249 -0.652 16.406 1 98.06 92 MET A C 1
ATOM 700 O O . MET A 1 92 ? 0.299 -1.431 16.5 1 98.06 92 MET A O 1
ATOM 704 N N . PRO A 1 93 ? 1.87 -0.185 17.516 1 97.62 93 PRO A N 1
ATOM 705 C CA . PRO A 1 93 ? 1.445 -0.606 18.859 1 97.62 93 PRO A CA 1
ATOM 706 C C . PRO A 1 93 ? 0.02 -0.169 19.188 1 97.62 93 PRO A C 1
ATOM 708 O O . PRO A 1 93 ? -0.538 0.695 18.5 1 97.62 93 PRO A O 1
ATOM 711 N N . PRO A 1 94 ? -0.474 -0.791 20.25 1 97.69 94 PRO A N 1
ATOM 712 C CA . PRO A 1 94 ? -1.818 -0.399 20.672 1 97.69 94 PRO A CA 1
ATOM 713 C C . PRO A 1 94 ? -1.923 1.088 21 1 97.69 94 PRO A C 1
ATOM 715 O O . PRO A 1 94 ? -1.06 1.632 21.703 1 97.69 94 PRO A O 1
ATOM 718 N N . HIS A 1 95 ? -2.9 1.704 20.375 1 97.5 95 HIS A N 1
ATOM 719 C CA . HIS A 1 95 ? -3.307 3.068 20.688 1 97.5 95 HIS A CA 1
ATOM 720 C C . HIS A 1 95 ? -2.291 4.082 20.172 1 97.5 95 HIS A C 1
ATOM 722 O O . HIS A 1 95 ? -2.361 5.266 20.5 1 97.5 95 HIS A O 1
ATOM 728 N N . ALA A 1 96 ? -1.356 3.65 19.438 1 97.38 96 ALA A N 1
ATOM 729 C CA . ALA A 1 96 ? -0.312 4.539 18.938 1 97.38 96 ALA A CA 1
ATOM 730 C C . ALA A 1 96 ? -0.881 5.551 17.938 1 97.38 96 ALA A C 1
ATOM 732 O O . ALA A 1 96 ? -1.812 5.242 17.188 1 97.38 96 ALA A O 1
ATOM 733 N N . LEU A 1 97 ? -0.334 6.703 17.906 1 97.88 97 LEU A N 1
ATOM 734 C CA . LEU A 1 97 ? -0.52 7.758 16.922 1 97.88 97 LEU A CA 1
ATOM 735 C C . LEU A 1 97 ? 0.809 8.133 16.266 1 97.88 97 LEU A C 1
ATOM 737 O O . LEU A 1 97 ? 1.757 8.516 16.969 1 97.88 97 LEU A O 1
ATOM 741 N N . SER A 1 98 ? 0.882 7.945 15 1 96.81 98 SER A N 1
ATOM 742 C CA . SER A 1 98 ? 2.111 8.312 14.305 1 96.81 98 SER A CA 1
ATOM 743 C C . SER A 1 98 ? 2.316 9.828 14.312 1 96.81 98 SER A C 1
ATOM 745 O O . SER A 1 98 ? 1.361 10.586 14.484 1 96.81 98 SER A O 1
ATOM 747 N N . PRO A 1 99 ? 3.58 10.305 14.109 1 95.62 99 PRO A N 1
ATOM 748 C CA . PRO A 1 99 ? 3.764 11.734 13.852 1 95.62 99 PRO A CA 1
ATOM 749 C C . PRO A 1 99 ? 3.02 12.211 12.609 1 95.62 99 PRO A C 1
ATOM 751 O O . PRO A 1 99 ? 2.893 11.461 11.641 1 95.62 99 PRO A O 1
ATOM 754 N N . MET A 1 100 ? 2.455 13.445 12.742 1 97 100 MET A N 1
ATOM 755 C CA . MET A 1 100 ? 1.939 14.102 11.547 1 97 100 MET A CA 1
ATOM 756 C C . MET A 1 100 ? 3.062 14.391 10.555 1 97 100 MET A C 1
ATOM 758 O O . MET A 1 100 ? 4.074 15 10.914 1 97 100 MET A O 1
ATOM 762 N N . HIS A 1 101 ? 2.92 14 9.242 1 96.62 101 HIS A N 1
ATOM 763 C CA . HIS A 1 101 ? 4.008 14.109 8.273 1 96.62 101 HIS A CA 1
ATOM 764 C C . HIS A 1 101 ? 3.469 14.172 6.848 1 96.62 101 HIS A C 1
ATOM 766 O O . HIS A 1 101 ? 2.283 13.93 6.613 1 96.62 101 HIS A O 1
ATOM 772 N N . ARG A 1 102 ? 4.277 14.547 5.965 1 95.88 102 ARG A N 1
ATOM 773 C CA . ARG A 1 102 ? 3.973 14.641 4.539 1 95.88 102 ARG A CA 1
ATOM 774 C C . ARG A 1 102 ? 5.105 14.055 3.699 1 95.88 102 ARG A C 1
ATOM 776 O O . ARG A 1 102 ? 6.273 14.375 3.92 1 95.88 102 ARG A O 1
ATOM 783 N N . THR A 1 103 ? 4.734 13.156 2.852 1 94.19 103 THR A N 1
ATOM 784 C CA . THR A 1 103 ? 5.645 12.641 1.835 1 94.19 103 THR A CA 1
ATOM 785 C C . THR A 1 103 ? 5.312 13.219 0.464 1 94.19 103 THR A C 1
ATOM 787 O O . THR A 1 103 ? 4.191 13.672 0.232 1 94.19 103 THR A O 1
ATOM 790 N N . VAL A 1 104 ? 6.301 13.273 -0.415 1 93.19 104 VAL A N 1
ATOM 791 C CA . VAL A 1 104 ? 6.055 13.672 -1.797 1 93.19 104 VAL A CA 1
ATOM 792 C C . VAL A 1 104 ? 5.941 12.43 -2.682 1 93.19 104 VAL A C 1
ATOM 794 O O . VAL A 1 104 ? 6.863 12.117 -3.438 1 93.19 104 VAL A O 1
ATOM 797 N N . SER A 1 105 ? 4.883 11.789 -2.539 1 96.69 105 SER A N 1
ATOM 798 C CA . SER A 1 105 ? 4.598 10.5 -3.156 1 96.69 105 SER A CA 1
ATOM 799 C C . SER A 1 105 ? 3.096 10.25 -3.246 1 96.69 105 SER A C 1
ATOM 801 O O . SER A 1 105 ? 2.305 10.961 -2.621 1 96.69 105 SER A O 1
ATOM 803 N N . VAL A 1 106 ? 2.717 9.406 -4.152 1 98.06 106 VAL A N 1
ATOM 804 C CA . VAL A 1 106 ? 1.436 8.711 -4.055 1 98.06 106 VAL A CA 1
ATOM 805 C C . VAL A 1 106 ? 1.624 7.371 -3.346 1 98.06 106 VAL A C 1
ATOM 807 O O . VAL A 1 106 ? 2.432 6.543 -3.773 1 98.06 106 VAL A O 1
ATOM 810 N N . ASP A 1 107 ? 0.989 7.152 -2.215 1 98.56 107 ASP A N 1
ATOM 811 C CA . ASP A 1 107 ? 1.095 5.926 -1.43 1 98.56 107 ASP A CA 1
ATOM 812 C C . ASP A 1 107 ? -0.23 5.168 -1.414 1 98.56 107 ASP A C 1
ATOM 814 O O . ASP A 1 107 ? -1.289 5.762 -1.199 1 98.56 107 ASP A O 1
ATOM 818 N N . TYR A 1 108 ? -0.211 3.904 -1.682 1 98.88 108 TYR A N 1
ATOM 819 C CA . TYR A 1 108 ? -1.317 3.002 -1.379 1 98.88 108 TYR A CA 1
ATOM 820 C C . TYR A 1 108 ? -1.191 2.439 0.032 1 98.88 108 TYR A C 1
ATOM 822 O O . TYR A 1 108 ? -0.397 1.527 0.275 1 98.88 108 TYR A O 1
ATOM 830 N N . GLY A 1 109 ? -1.916 2.984 0.986 1 98.88 109 GLY A N 1
ATOM 831 C CA . GLY A 1 109 ? -1.974 2.494 2.354 1 98.88 109 GLY A CA 1
ATOM 832 C C . GLY A 1 109 ? -3.127 1.54 2.598 1 98.88 109 GLY A C 1
ATOM 833 O O . GLY A 1 109 ? -4.285 1.88 2.348 1 98.88 109 GLY A O 1
ATOM 834 N N . VAL A 1 110 ? -2.84 0.374 3.068 1 98.94 110 VAL A N 1
ATOM 835 C CA . VAL A 1 110 ? -3.861 -0.661 3.195 1 98.94 110 VAL A CA 1
ATOM 836 C C . VAL A 1 110 ? -3.811 -1.266 4.598 1 98.94 110 VAL A C 1
ATOM 838 O O . VAL A 1 110 ? -2.738 -1.624 5.086 1 98.94 110 VAL A O 1
ATOM 841 N N . VAL A 1 111 ? -4.977 -1.428 5.246 1 98.94 111 VAL A N 1
ATOM 842 C CA . VAL A 1 111 ? -5.035 -2.086 6.547 1 98.94 111 VAL A CA 1
ATOM 843 C C . VAL A 1 111 ? -4.965 -3.602 6.363 1 98.94 111 VAL A C 1
ATOM 845 O O . VAL A 1 111 ? -5.77 -4.184 5.633 1 98.94 111 VAL A O 1
ATOM 848 N N . LEU A 1 112 ? -3.975 -4.215 7.02 1 98.88 112 LEU A N 1
ATOM 849 C CA . LEU A 1 112 ? -3.828 -5.664 6.977 1 98.88 112 LEU A CA 1
ATOM 850 C C . LEU A 1 112 ? -4.395 -6.305 8.242 1 98.88 112 LEU A C 1
ATOM 852 O O . LEU A 1 112 ? -4.922 -7.418 8.195 1 98.88 112 LEU A O 1
ATOM 856 N N . GLU A 1 113 ? -4.238 -5.738 9.328 1 98.62 113 GLU A N 1
ATOM 857 C CA . GLU A 1 113 ? -4.734 -6.141 10.648 1 98.62 113 GLU A CA 1
ATOM 858 C C . GLU A 1 113 ? -5.262 -4.938 11.43 1 98.62 113 GLU A C 1
ATOM 860 O O . GLU A 1 113 ? -4.664 -3.861 11.391 1 98.62 113 GLU A O 1
ATOM 865 N N . GLY A 1 114 ? -6.418 -5.129 12.094 1 98.5 114 GLY A N 1
ATOM 866 C CA . GLY A 1 114 ? -6.91 -4.129 13.023 1 98.5 114 GLY A CA 1
ATOM 867 C C . GLY A 1 114 ? -7.762 -3.064 12.359 1 98.5 114 GLY A C 1
ATOM 868 O O . GLY A 1 114 ? -8.398 -3.32 11.336 1 98.5 114 GLY A O 1
ATOM 869 N N . GLU A 1 115 ? -7.965 -1.989 13.086 1 98.81 115 GLU A N 1
ATOM 870 C CA . GLU A 1 115 ? -8.68 -0.779 12.688 1 98.81 115 GLU A CA 1
ATOM 871 C C . GLU A 1 115 ? -7.809 0.462 12.883 1 98.81 115 GLU A C 1
ATOM 873 O O . GLU A 1 115 ? -7.219 0.65 13.945 1 98.81 115 GLU A O 1
ATOM 878 N N . VAL A 1 116 ? -7.73 1.232 11.812 1 98.88 116 VAL A N 1
ATOM 879 C CA . VAL A 1 116 ? -6.801 2.357 11.828 1 98.88 116 VAL A CA 1
ATOM 880 C C . VAL A 1 116 ? -7.516 3.621 11.352 1 98.88 116 VAL A C 1
ATOM 882 O O . VAL A 1 116 ? -8.289 3.582 10.391 1 98.88 116 VAL A O 1
ATOM 885 N N . GLU A 1 117 ? -7.281 4.688 12.039 1 98.94 117 GLU A N 1
ATOM 886 C CA . GLU A 1 117 ? -7.805 5.984 11.617 1 98.94 117 GLU A CA 1
ATOM 887 C C . GLU A 1 117 ? -6.762 6.777 10.836 1 98.94 117 GLU A C 1
ATOM 889 O O . GLU A 1 117 ? -5.625 6.926 11.289 1 98.94 117 GLU A O 1
ATOM 894 N N . LEU A 1 118 ? -7.152 7.227 9.688 1 98.94 118 LEU A N 1
ATOM 895 C CA . LEU A 1 118 ? -6.383 8.227 8.953 1 98.94 118 LEU A CA 1
ATOM 896 C C . LEU A 1 118 ? -6.762 9.633 9.391 1 98.94 118 LEU A C 1
ATOM 898 O O . LEU A 1 118 ? -7.914 10.047 9.25 1 98.94 118 LEU A O 1
ATOM 902 N N . VAL A 1 119 ? -5.785 10.336 9.875 1 98.88 119 VAL A N 1
ATOM 903 C CA . VAL A 1 119 ? -5.996 11.672 10.422 1 98.88 119 VAL A CA 1
ATOM 904 C C . VAL A 1 119 ? -5.316 12.711 9.523 1 98.88 119 VAL A C 1
ATOM 906 O O . VAL A 1 119 ? -4.109 12.633 9.281 1 98.88 119 VAL A O 1
ATOM 909 N N . LEU A 1 120 ? -6.074 13.695 9.062 1 98.81 120 LEU A N 1
ATOM 910 C CA . LEU A 1 120 ? -5.535 14.773 8.234 1 98.81 120 LEU A CA 1
ATOM 911 C C . LEU A 1 120 ? -5.371 16.047 9.047 1 98.81 120 LEU A C 1
ATOM 913 O O . LEU A 1 120 ? -5.988 16.203 10.109 1 98.81 120 LEU A O 1
ATOM 917 N N . ASP A 1 121 ? -4.535 16.969 8.555 1 98.19 121 ASP A N 1
ATOM 918 C CA . ASP A 1 121 ? -4.23 18.172 9.328 1 98.19 121 ASP A CA 1
ATOM 919 C C . ASP A 1 121 ? -5.402 19.156 9.297 1 98.19 121 ASP A C 1
ATOM 921 O O . ASP A 1 121 ? -5.414 20.141 10.047 1 98.19 121 ASP A O 1
ATOM 925 N N . SER A 1 122 ? -6.352 18.984 8.492 1 98.38 122 SER A N 1
ATOM 926 C CA . SER A 1 122 ? -7.602 19.734 8.547 1 98.38 122 SER A CA 1
ATOM 927 C C . SER A 1 122 ? -8.43 19.344 9.766 1 98.38 122 SER A C 1
ATOM 929 O O . SER A 1 122 ? -9.375 20.047 10.133 1 98.38 122 SER A O 1
ATOM 931 N N . GLY A 1 123 ? -8.133 18.188 10.297 1 98.25 123 GLY A N 1
ATOM 932 C CA . GLY A 1 123 ? -8.961 17.625 11.352 1 98.25 123 GLY A CA 1
ATOM 933 C C . GLY A 1 123 ? -9.875 16.516 10.875 1 98.25 123 GLY A C 1
ATOM 934 O O . GLY A 1 123 ? -10.414 15.742 11.68 1 98.25 123 GLY A O 1
ATOM 935 N N . GLU A 1 124 ? -10.07 16.359 9.562 1 98.62 124 GLU A N 1
ATOM 936 C CA . GLU A 1 124 ? -10.859 15.258 9.031 1 98.62 124 GLU A CA 1
ATOM 937 C C . GLU A 1 124 ? -10.211 13.914 9.344 1 98.62 124 GLU A C 1
ATOM 939 O O . GLU A 1 124 ? -8.984 13.797 9.375 1 98.62 124 GLU A O 1
ATOM 944 N N . THR A 1 125 ? -11.07 12.914 9.641 1 98.81 125 THR A N 1
ATOM 945 C CA . THR A 1 125 ? -10.602 11.547 9.875 1 98.81 125 THR A CA 1
ATOM 946 C C . THR A 1 125 ? -11.453 10.547 9.109 1 98.81 125 THR A C 1
ATOM 948 O O . THR A 1 125 ? -12.594 10.844 8.734 1 98.81 125 THR A O 1
ATOM 951 N N . ARG A 1 126 ? -10.906 9.445 8.734 1 98.88 126 ARG A N 1
ATOM 952 C CA . ARG A 1 126 ? -11.617 8.258 8.266 1 98.88 126 ARG A CA 1
ATOM 953 C C . ARG A 1 126 ? -11.164 7.016 9.016 1 98.88 126 ARG A C 1
ATOM 955 O O . ARG A 1 126 ? -9.969 6.836 9.266 1 98.88 126 ARG A O 1
ATOM 962 N N . LEU A 1 127 ? -12.125 6.207 9.484 1 98.88 127 LEU A N 1
ATOM 963 C CA . LEU A 1 127 ? -11.828 4.883 10.023 1 98.88 127 LEU A CA 1
ATOM 964 C C . LEU A 1 127 ? -11.633 3.871 8.898 1 98.88 127 LEU A C 1
ATOM 966 O O . LEU A 1 127 ? -12.508 3.703 8.047 1 98.88 127 LEU A O 1
ATOM 970 N N . LEU A 1 128 ? -10.477 3.252 8.867 1 98.88 128 LEU A N 1
ATOM 971 C CA . LEU A 1 128 ? -10.188 2.18 7.918 1 98.88 128 LEU A CA 1
ATOM 972 C C . LEU A 1 128 ? -10.156 0.827 8.617 1 98.88 128 LEU A C 1
ATOM 974 O O . LEU A 1 128 ? -9.609 0.707 9.719 1 98.88 128 LEU A O 1
ATOM 978 N N . LYS A 1 129 ? -10.781 -0.167 7.984 1 98.69 129 LYS A N 1
ATOM 979 C CA . LYS A 1 129 ? -10.727 -1.557 8.43 1 98.69 129 LYS A CA 1
ATOM 980 C C . LYS A 1 129 ? -9.961 -2.422 7.43 1 98.69 129 LYS A C 1
ATOM 982 O O . LYS A 1 129 ? -9.508 -1.93 6.395 1 98.69 129 LYS A O 1
ATOM 987 N N . ARG A 1 130 ? -9.766 -3.688 7.805 1 98.44 130 ARG A N 1
ATOM 988 C CA . ARG A 1 130 ? -8.977 -4.602 6.98 1 98.44 130 ARG A CA 1
ATOM 989 C C . ARG A 1 130 ? -9.422 -4.543 5.523 1 98.44 130 ARG A C 1
ATOM 991 O O . ARG A 1 130 ? -10.609 -4.668 5.227 1 98.44 130 ARG A O 1
ATOM 998 N N . GLY A 1 131 ? -8.461 -4.277 4.668 1 98.62 131 GLY A N 1
ATOM 999 C CA . GLY A 1 131 ? -8.719 -4.285 3.236 1 98.62 131 GLY A CA 1
ATOM 1000 C C . GLY A 1 131 ? -9.016 -2.908 2.674 1 98.62 131 GLY A C 1
ATOM 1001 O O . GLY A 1 131 ? -8.891 -2.682 1.469 1 98.62 131 GLY A O 1
ATOM 1002 N N . ASP A 1 132 ? -9.453 -1.941 3.508 1 98.88 132 ASP A N 1
ATOM 1003 C CA . ASP A 1 132 ? -9.664 -0.58 3.025 1 98.88 132 ASP A CA 1
ATOM 1004 C C . ASP A 1 132 ? -8.352 0.046 2.557 1 98.88 132 ASP A C 1
ATOM 1006 O O . ASP A 1 132 ? -7.281 -0.268 3.088 1 98.88 132 ASP A O 1
ATOM 1010 N N . VAL A 1 133 ? -8.43 0.916 1.572 1 98.94 133 VAL A N 1
ATOM 1011 C CA . VAL A 1 133 ? -7.25 1.492 0.94 1 98.94 133 VAL A CA 1
ATOM 1012 C C . VAL A 1 133 ? -7.277 3.012 1.076 1 98.94 133 VAL A C 1
ATOM 1014 O O . VAL A 1 133 ? -8.273 3.652 0.735 1 98.94 133 VAL A O 1
ATOM 1017 N N . ALA A 1 134 ? -6.254 3.582 1.562 1 98.94 134 ALA A N 1
ATOM 1018 C CA . ALA A 1 134 ? -6.008 5.023 1.53 1 98.94 134 ALA A CA 1
ATOM 1019 C C . ALA A 1 134 ? -5.098 5.398 0.365 1 98.94 134 ALA A C 1
ATOM 1021 O O . ALA A 1 134 ? -4.008 4.836 0.215 1 98.94 134 ALA A O 1
ATOM 1022 N N . ILE A 1 135 ? -5.57 6.25 -0.479 1 98.88 135 ILE A N 1
ATOM 1023 C CA . ILE A 1 135 ? -4.742 6.859 -1.516 1 98.88 135 ILE A CA 1
ATOM 1024 C C . ILE A 1 135 ? -4.148 8.172 -1.002 1 98.88 135 ILE A C 1
ATOM 1026 O O . ILE A 1 135 ? -4.793 9.219 -1.075 1 98.88 135 ILE A O 1
ATOM 1030 N N . GLN A 1 136 ? -2.941 8.078 -0.482 1 98.5 136 GLN A N 1
ATOM 1031 C CA . GLN A 1 136 ? -2.252 9.234 0.081 1 98.5 136 GLN A CA 1
ATOM 1032 C C . GLN A 1 136 ? -1.527 10.031 -1.005 1 98.5 136 GLN A C 1
ATOM 1034 O O . GLN A 1 136 ? -0.611 9.516 -1.648 1 98.5 136 GLN A O 1
ATOM 1039 N N . ARG A 1 137 ? -1.885 11.305 -1.198 1 98.06 137 ARG A N 1
ATOM 1040 C CA . ARG A 1 137 ? -1.434 12.125 -2.316 1 98.06 137 ARG A CA 1
ATOM 1041 C C . ARG A 1 137 ? -0.653 13.336 -1.821 1 98.06 137 ARG A C 1
ATOM 1043 O O . ARG A 1 137 ? -1.061 14.477 -2.049 1 98.06 137 ARG A O 1
ATOM 1050 N N . GLY A 1 138 ? 0.474 13.055 -1.184 1 97.12 138 GLY A N 1
ATOM 1051 C CA . GLY A 1 138 ? 1.353 14.125 -0.733 1 97.12 138 GLY A CA 1
ATOM 1052 C C . GLY A 1 138 ? 0.729 15 0.34 1 97.12 138 GLY A C 1
ATOM 1053 O O . GLY A 1 138 ? 1.09 16.172 0.483 1 97.12 138 GLY A O 1
ATOM 1054 N N . THR A 1 139 ? -0.203 14.508 1.064 1 97.81 139 THR A N 1
ATOM 1055 C CA . THR A 1 139 ? -0.931 15.273 2.068 1 97.81 139 THR A CA 1
ATOM 1056 C C . THR A 1 139 ? -0.347 15.039 3.459 1 97.81 139 THR A C 1
ATOM 1058 O O . THR A 1 139 ? 0.198 13.969 3.734 1 97.81 139 THR A O 1
ATOM 1061 N N . ASN A 1 140 ? -0.446 16.062 4.297 1 97.69 140 ASN A N 1
ATOM 1062 C CA . ASN A 1 140 ? -0.161 15.859 5.711 1 97.69 140 ASN A CA 1
ATOM 1063 C C . ASN A 1 140 ? -1.137 14.859 6.336 1 97.69 140 ASN A C 1
ATOM 1065 O O . ASN A 1 140 ? -2.354 15.016 6.203 1 97.69 140 ASN A O 1
ATOM 1069 N N . HIS A 1 141 ? -0.612 13.938 7.012 1 98.56 141 HIS A N 1
ATOM 1070 C CA . HIS A 1 141 ? -1.468 12.891 7.562 1 98.56 141 HIS A CA 1
ATOM 1071 C C . HIS A 1 141 ? -0.801 12.195 8.742 1 98.56 141 HIS A C 1
ATOM 1073 O O . HIS A 1 141 ? 0.418 12.281 8.914 1 98.56 141 HIS A O 1
ATOM 1079 N N . ALA A 1 142 ? -1.54 11.578 9.547 1 98.56 142 ALA A N 1
ATOM 1080 C CA . ALA A 1 142 ? -1.143 10.688 10.633 1 98.56 142 ALA A CA 1
ATOM 1081 C C . ALA A 1 142 ? -2.039 9.453 10.688 1 98.56 142 ALA A C 1
ATOM 1083 O O . ALA A 1 142 ? -3.15 9.461 10.148 1 98.56 142 ALA A O 1
ATOM 1084 N N . TRP A 1 143 ? -1.506 8.445 11.266 1 98.69 143 TRP A N 1
ATOM 1085 C CA . TRP A 1 143 ? -2.221 7.188 11.461 1 98.69 143 TRP A CA 1
ATOM 1086 C C . TRP A 1 143 ? -2.4 6.891 12.945 1 98.69 143 TRP A C 1
ATOM 1088 O O . TRP A 1 143 ? -1.441 6.953 13.719 1 98.69 143 TRP A O 1
ATOM 1098 N N . ARG A 1 144 ? -3.623 6.523 13.328 1 98.75 144 ARG A N 1
ATOM 1099 C CA . ARG A 1 144 ? -3.93 6.16 14.703 1 98.75 144 ARG A CA 1
ATOM 1100 C C . ARG A 1 144 ? -4.441 4.727 14.789 1 98.75 144 ARG A C 1
ATOM 1102 O O . ARG A 1 144 ? -5.426 4.375 14.133 1 98.75 144 ARG A O 1
ATOM 1109 N N . ASN A 1 145 ? -3.719 3.9 15.641 1 98.81 145 ASN A N 1
ATOM 1110 C CA . ASN A 1 145 ? -4.246 2.572 15.93 1 98.81 145 ASN A CA 1
ATOM 1111 C C . ASN A 1 145 ? -5.418 2.637 16.906 1 98.81 145 ASN A C 1
ATOM 1113 O O . ASN A 1 145 ? -5.227 2.9 18.094 1 98.81 145 ASN A O 1
ATOM 1117 N N . VAL A 1 146 ? -6.637 2.32 16.344 1 98.75 146 VAL A N 1
ATOM 1118 C CA . VAL A 1 146 ? -7.832 2.35 17.172 1 98.75 146 VAL A CA 1
ATOM 1119 C C . VAL A 1 146 ? -8.422 0.946 17.281 1 98.75 146 VAL A C 1
ATOM 1121 O O . VAL A 1 146 ? -9.633 0.788 17.469 1 98.75 146 VAL A O 1
ATOM 1124 N N . THR A 1 147 ? -7.613 -0.078 17.031 1 98.38 147 THR A N 1
ATOM 1125 C CA . THR A 1 147 ? -8.055 -1.458 17.188 1 98.38 147 THR A CA 1
ATOM 1126 C C . THR A 1 147 ? -8.578 -1.695 18.609 1 98.38 147 THR A C 1
ATOM 1128 O O . THR A 1 147 ? -7.906 -1.371 19.578 1 98.38 147 THR A O 1
ATOM 1131 N N . PRO A 1 148 ? -9.797 -2.219 18.75 1 97.38 148 PRO A N 1
ATOM 1132 C CA . PRO A 1 148 ? -10.344 -2.479 20.078 1 97.38 148 PRO A CA 1
ATOM 1133 C C . PRO A 1 148 ? -9.461 -3.398 20.906 1 97.38 148 PRO A C 1
ATOM 1135 O O . PRO A 1 148 ? -8.875 -4.348 20.391 1 97.38 148 PRO A O 1
ATOM 1138 N N . ASP A 1 149 ? -9.469 -3.084 22.188 1 95.88 149 ASP A N 1
ATOM 1139 C CA . ASP A 1 149 ? -8.766 -3.953 23.125 1 95.88 149 ASP A CA 1
ATOM 1140 C C . ASP A 1 149 ? -9.453 -5.312 23.234 1 95.88 149 ASP A C 1
ATOM 1142 O O . ASP A 1 149 ? -10.656 -5.426 23 1 95.88 149 ASP A O 1
ATOM 1146 N N . GLY A 1 150 ? -8.578 -6.316 23.562 1 91.94 150 GLY A N 1
ATOM 1147 C CA . GLY A 1 150 ? -9.156 -7.621 23.844 1 91.94 150 GLY A CA 1
ATOM 1148 C C . GLY A 1 150 ? -10.039 -7.629 25.078 1 91.94 150 GLY A C 1
ATOM 1149 O O . GLY A 1 150 ? -10.086 -6.641 25.828 1 91.94 150 GLY A O 1
ATOM 1150 N N . GLU A 1 151 ? -10.727 -8.75 25.219 1 90.81 151 GLU A N 1
ATOM 1151 C CA . GLU A 1 151 ? -11.641 -8.906 26.344 1 90.81 151 GLU A CA 1
ATOM 1152 C C . GLU A 1 151 ? -10.914 -8.703 27.672 1 90.81 151 GLU A C 1
ATOM 1154 O O . GLU A 1 151 ? -11.5 -8.227 28.641 1 90.81 151 GLU A O 1
ATOM 1159 N N . ASN A 1 152 ? -9.695 -8.977 27.781 1 91.19 152 ASN A N 1
ATOM 1160 C CA . ASN A 1 152 ? -8.906 -8.867 29 1 91.19 152 ASN A CA 1
ATOM 1161 C C . ASN A 1 152 ? -8.273 -7.488 29.141 1 91.19 152 ASN A C 1
ATOM 1163 O O . ASN A 1 152 ? -7.457 -7.262 30.031 1 91.19 152 ASN A O 1
ATOM 1167 N N . GLY A 1 153 ? -8.555 -6.715 28.172 1 91.12 153 GLY A N 1
ATOM 1168 C CA . GLY A 1 153 ? -8.016 -5.363 28.234 1 91.12 153 GLY A CA 1
ATOM 1169 C C . GLY A 1 153 ? -6.672 -5.227 27.547 1 91.12 153 GLY A C 1
ATOM 1170 O O . GLY A 1 153 ? -6.055 -4.156 27.578 1 91.12 153 GLY A O 1
ATOM 1171 N N . GLU A 1 154 ? -6.223 -6.266 27.031 1 92.62 154 GLU A N 1
ATOM 1172 C CA . GLU A 1 154 ? -4.941 -6.211 26.328 1 92.62 154 GLU A CA 1
ATOM 1173 C C . GLU A 1 154 ? -5.062 -5.441 25.016 1 92.62 154 GLU A C 1
ATOM 1175 O O . GLU A 1 154 ? -6.012 -5.641 24.266 1 92.62 154 GLU A O 1
ATOM 1180 N N . GLY A 1 155 ? -4.09 -4.488 24.844 1 95.38 155 GLY A N 1
ATOM 1181 C CA . GLY A 1 155 ? -4.086 -3.729 23.609 1 95.38 155 GLY A CA 1
ATOM 1182 C C . GLY A 1 155 ? -3.801 -4.586 22.391 1 95.38 155 GLY A C 1
ATOM 1183 O O . GLY A 1 155 ? -3.148 -5.625 22.484 1 95.38 155 GLY A O 1
ATOM 1184 N N . SER A 1 156 ? -4.332 -4.207 21.281 1 97.12 156 SER A N 1
ATOM 1185 C CA . SER A 1 156 ? -4.137 -4.949 20.031 1 97.12 156 SER A CA 1
ATOM 1186 C C . SER A 1 156 ? -3.281 -4.16 19.047 1 97.12 156 SER A C 1
ATOM 1188 O O . SER A 1 156 ? -3.49 -2.961 18.859 1 97.12 156 SER A O 1
ATOM 1190 N N . TRP A 1 157 ? -2.291 -4.855 18.484 1 98 157 TRP A N 1
ATOM 1191 C CA . TRP A 1 157 ? -1.476 -4.27 17.422 1 98 157 TRP A CA 1
ATOM 1192 C C . TRP A 1 157 ? -2.268 -4.156 16.125 1 98 157 TRP A C 1
ATOM 1194 O O . TRP A 1 157 ? -3.205 -4.922 15.898 1 98 157 TRP A O 1
ATOM 1204 N N . ALA A 1 158 ? -1.972 -3.148 15.336 1 98.62 158 ALA A N 1
ATOM 1205 C CA . ALA A 1 158 ? -2.459 -3.01 13.969 1 98.62 158 ALA A CA 1
ATOM 1206 C C . ALA A 1 158 ? -1.312 -3.096 12.969 1 98.62 158 ALA A C 1
ATOM 1208 O O . ALA A 1 158 ? -0.151 -2.883 13.32 1 98.62 158 ALA A O 1
ATOM 1209 N N . ARG A 1 159 ? -1.598 -3.48 11.773 1 98.81 159 ARG A N 1
ATOM 1210 C CA . ARG A 1 159 ? -0.609 -3.607 10.703 1 98.81 159 ARG A CA 1
ATOM 1211 C C . ARG A 1 159 ? -1.09 -2.928 9.43 1 98.81 159 ARG A C 1
ATOM 1213 O O . ARG A 1 159 ? -2.217 -3.154 8.984 1 98.81 159 ARG A O 1
ATOM 1220 N N . MET A 1 160 ? -0.188 -2.084 8.844 1 98.88 160 MET A N 1
ATOM 1221 C CA . MET A 1 160 ? -0.452 -1.375 7.59 1 98.88 160 MET A CA 1
ATOM 1222 C C . MET A 1 160 ? 0.555 -1.771 6.516 1 98.88 160 MET A C 1
ATOM 1224 O O . MET A 1 160 ? 1.742 -1.938 6.805 1 98.88 160 MET A O 1
ATOM 1228 N N . LEU A 1 161 ? 0.069 -1.935 5.324 1 98.88 161 LEU A N 1
ATOM 1229 C CA . LEU A 1 161 ? 0.906 -1.968 4.133 1 98.88 161 LEU A CA 1
ATOM 1230 C C . LEU A 1 161 ? 0.962 -0.595 3.469 1 98.88 161 LEU A C 1
ATOM 1232 O O . LEU A 1 161 ? -0.06 0.084 3.352 1 98.88 161 LEU A O 1
ATOM 1236 N N . TYR A 1 162 ? 2.146 -0.224 2.947 1 98.69 162 TYR A N 1
ATOM 1237 C CA . TYR A 1 162 ? 2.316 0.955 2.105 1 98.69 162 TYR A CA 1
ATOM 1238 C C . TYR A 1 162 ? 3.121 0.622 0.855 1 98.69 162 TYR A C 1
ATOM 1240 O O . TYR A 1 162 ? 4.203 0.033 0.943 1 98.69 162 TYR A O 1
ATOM 1248 N N . VAL A 1 163 ? 2.594 0.922 -0.257 1 98.88 163 VAL A N 1
ATOM 1249 C CA . VAL A 1 163 ? 3.371 0.987 -1.489 1 98.88 163 VAL A CA 1
ATOM 1250 C C . VAL A 1 163 ? 3.553 2.443 -1.911 1 98.88 163 VAL A C 1
ATOM 1252 O O . VAL A 1 163 ? 2.574 3.137 -2.201 1 98.88 163 VAL A O 1
ATOM 1255 N N . LEU A 1 164 ? 4.805 2.912 -1.918 1 98.5 164 LEU A N 1
ATOM 1256 C CA . LEU A 1 164 ? 5.125 4.316 -2.143 1 98.5 164 LEU A CA 1
ATOM 1257 C C . LEU A 1 164 ? 5.742 4.523 -3.521 1 98.5 164 LEU A C 1
ATOM 1259 O O . LEU A 1 164 ? 6.699 3.834 -3.885 1 98.5 164 LEU A O 1
ATOM 1263 N N . LEU A 1 165 ? 5.168 5.418 -4.293 1 98.25 165 LEU A N 1
ATOM 1264 C CA . LEU A 1 165 ? 5.637 5.828 -5.613 1 98.25 165 LEU A CA 1
ATOM 1265 C C . LEU A 1 165 ? 5.926 7.328 -5.641 1 98.25 165 LEU A C 1
ATOM 1267 O O . LEU A 1 165 ? 5.191 8.117 -5.047 1 98.25 165 LEU A O 1
ATOM 1271 N N . PRO A 1 166 ? 7.016 7.719 -6.328 1 97.44 166 PRO A N 1
ATOM 1272 C CA . PRO A 1 166 ? 7.309 9.156 -6.391 1 97.44 166 PRO A CA 1
ATOM 1273 C C . PRO A 1 166 ? 6.219 9.953 -7.102 1 97.44 166 PRO A C 1
ATOM 1275 O O . PRO A 1 166 ? 5.543 9.422 -7.988 1 97.44 166 PRO A O 1
ATOM 1278 N N . ALA A 1 167 ? 6.09 11.18 -6.684 1 97.19 167 ALA A N 1
ATOM 1279 C CA . ALA A 1 167 ? 5.113 12.086 -7.277 1 97.19 167 ALA A CA 1
ATOM 1280 C C . ALA A 1 167 ? 5.742 13.438 -7.598 1 97.19 167 ALA A C 1
ATOM 1282 O O . ALA A 1 167 ? 6.789 13.789 -7.047 1 97.19 167 ALA A O 1
ATOM 1283 N N . LYS A 1 168 ? 5.137 14.086 -8.531 1 95.62 168 LYS A N 1
ATOM 1284 C CA . LYS A 1 168 ? 5.48 15.461 -8.883 1 95.62 168 LYS A CA 1
ATOM 1285 C C . LYS A 1 168 ? 4.238 16.344 -8.945 1 95.62 168 LYS A C 1
ATOM 1287 O O . LYS A 1 168 ? 3.111 15.836 -8.922 1 95.62 168 LYS A O 1
ATOM 1292 N N . GLY A 1 169 ? 4.461 17.656 -8.914 1 93.12 169 GLY A N 1
ATOM 1293 C CA . GLY A 1 169 ? 3.369 18.594 -9.141 1 93.12 169 GLY A CA 1
ATOM 1294 C C . GLY A 1 169 ? 2.623 18.953 -7.875 1 93.12 169 GLY A C 1
ATOM 1295 O O . GLY A 1 169 ? 1.492 19.438 -7.93 1 93.12 169 GLY A O 1
ATOM 1296 N N . LEU A 1 170 ? 3.303 18.531 -6.789 1 89.62 170 LEU A N 1
ATOM 1297 C CA . LEU A 1 170 ? 2.717 19.016 -5.543 1 89.62 170 LEU A CA 1
ATOM 1298 C C . LEU A 1 170 ? 2.859 20.516 -5.422 1 89.62 170 LEU A C 1
ATOM 1300 O O . LEU A 1 170 ? 3.844 21.094 -5.891 1 89.62 170 LEU A O 1
ATOM 1304 N N . GLY A 1 171 ? 1.879 21.266 -5.043 1 82.31 171 GLY A N 1
ATOM 1305 C CA . GLY A 1 171 ? 1.846 22.719 -4.961 1 82.31 171 GLY A CA 1
ATOM 1306 C C . GLY A 1 171 ? 3.082 23.312 -4.309 1 82.31 171 GLY A C 1
ATOM 1307 O O . GLY A 1 171 ? 3.811 22.609 -3.602 1 82.31 171 GLY A O 1
ATOM 1308 N N . GLU A 1 172 ? 3.303 24.562 -4.613 1 78.69 172 GLU A N 1
ATOM 1309 C CA . GLU A 1 172 ? 4.445 25.281 -4.059 1 78.69 172 GLU A CA 1
ATOM 1310 C C . GLU A 1 172 ? 4.434 25.25 -2.535 1 78.69 172 GLU A C 1
ATOM 1312 O O . GLU A 1 172 ? 3.377 25.406 -1.915 1 78.69 172 GLU A O 1
ATOM 1317 N N . GLY A 1 173 ? 5.562 24.891 -1.967 1 79.56 173 GLY A N 1
ATOM 1318 C CA . GLY A 1 173 ? 5.676 24.906 -0.517 1 79.56 173 GLY A CA 1
ATOM 1319 C C . GLY A 1 173 ? 5.34 23.578 0.121 1 79.56 173 GLY A C 1
ATOM 1320 O O . GLY A 1 173 ? 5.625 23.359 1.3 1 79.56 173 GLY A O 1
ATOM 1321 N N . LEU A 1 174 ? 4.758 22.797 -0.672 1 86.19 174 LEU A N 1
ATOM 1322 C CA . LEU A 1 174 ? 4.41 21.484 -0.137 1 86.19 174 LEU A CA 1
ATOM 1323 C C . LEU A 1 174 ? 5.551 20.484 -0.346 1 86.19 174 LEU A C 1
ATOM 1325 O O . LEU A 1 174 ? 5.516 19.688 -1.279 1 86.19 174 LEU A O 1
ATOM 1329 N N . LYS A 1 175 ? 6.504 20.547 0.601 1 87.81 175 LYS A N 1
ATOM 1330 C CA . LYS A 1 175 ? 7.68 19.688 0.568 1 87.81 175 LYS A CA 1
ATOM 1331 C C . LYS A 1 175 ? 7.551 18.547 1.573 1 87.81 175 LYS A C 1
ATOM 1333 O O . LYS A 1 175 ? 6.613 18.516 2.369 1 87.81 175 LYS A O 1
ATOM 1338 N N . GLU A 1 176 ? 8.461 17.609 1.395 1 92.38 176 GLU A N 1
ATOM 1339 C CA . GLU A 1 176 ? 8.492 16.484 2.33 1 92.38 176 GLU A CA 1
ATOM 1340 C C . GLU A 1 176 ? 8.672 16.969 3.766 1 92.38 176 GLU A C 1
ATOM 1342 O O . GLU A 1 176 ? 9.477 17.875 4.023 1 92.38 176 GLU A O 1
ATOM 1347 N N . ASP A 1 177 ? 7.793 16.516 4.656 1 91.88 177 ASP A N 1
ATOM 1348 C CA . ASP A 1 177 ? 7.832 16.75 6.098 1 91.88 177 ASP A CA 1
ATOM 1349 C C . ASP A 1 177 ? 7.625 15.445 6.871 1 91.88 177 ASP A C 1
ATOM 1351 O O . ASP A 1 177 ? 6.508 14.938 6.945 1 91.88 177 ASP A O 1
ATOM 1355 N N . LEU A 1 178 ? 8.664 14.969 7.559 1 89.94 178 LEU A N 1
ATOM 1356 C CA . LEU A 1 178 ? 8.633 13.641 8.156 1 89.94 178 LEU A CA 1
ATOM 1357 C C . LEU A 1 178 ? 8.148 13.703 9.602 1 89.94 178 LEU A C 1
ATOM 1359 O O . LEU A 1 178 ? 7.965 12.664 10.242 1 89.94 178 LEU A O 1
ATOM 1363 N N . GLY A 1 179 ? 7.859 14.828 10.055 1 88.06 179 GLY A N 1
ATOM 1364 C CA . GLY A 1 179 ? 7.328 14.969 11.398 1 88.06 179 GLY A CA 1
ATOM 1365 C C . GLY A 1 179 ? 8.234 14.383 12.469 1 88.06 179 GLY A C 1
ATOM 1366 O O . GLY A 1 179 ? 7.762 13.891 13.492 1 88.06 179 GLY A O 1
ATOM 1367 N N . GLY A 1 180 ? 9.539 14.195 12.211 1 84.12 180 GLY A N 1
ATOM 1368 C CA . GLY A 1 180 ? 10.484 13.703 13.203 1 84.12 180 GLY A CA 1
ATOM 1369 C C . GLY A 1 180 ? 10.82 12.234 13.031 1 84.12 180 GLY A C 1
ATOM 1370 O O . GLY A 1 180 ? 11.695 11.711 13.719 1 84.12 180 GLY A O 1
ATOM 1371 N N . ILE A 1 181 ? 10.047 11.594 12.219 1 85.25 181 ILE A N 1
ATOM 1372 C CA . ILE A 1 181 ? 10.352 10.188 11.969 1 85.25 181 ILE A CA 1
ATOM 1373 C C . ILE A 1 181 ? 11.766 10.047 11.422 1 85.25 181 ILE A C 1
ATOM 1375 O O . ILE A 1 181 ? 12.133 10.719 10.445 1 85.25 181 ILE A O 1
ATOM 1379 N N . GLN A 1 182 ? 12.523 9.141 11.992 1 82.69 182 GLN A N 1
ATOM 1380 C CA . GLN A 1 182 ? 13.938 9 11.633 1 82.69 182 GLN A CA 1
ATOM 1381 C C . GLN A 1 182 ? 14.117 8 10.492 1 82.69 182 GLN A C 1
ATOM 1383 O O . GLN A 1 182 ? 14.75 6.961 10.672 1 82.69 182 GLN A O 1
ATOM 1388 N N . VAL A 1 183 ? 13.672 8.281 9.391 1 82.25 183 VAL A N 1
ATOM 1389 C CA . VAL A 1 183 ? 13.914 7.594 8.125 1 82.25 183 VAL A CA 1
ATOM 1390 C C . VAL A 1 183 ? 14.609 8.539 7.148 1 82.25 183 VAL A C 1
ATOM 1392 O O . VAL A 1 183 ? 14.508 9.766 7.285 1 82.25 183 VAL A O 1
ATOM 1395 N N . ARG A 1 184 ? 15.469 8.016 6.23 1 82.69 184 ARG A N 1
ATOM 1396 C CA . ARG A 1 184 ? 16.141 8.828 5.227 1 82.69 184 ARG A CA 1
ATOM 1397 C C . ARG A 1 184 ? 15.148 9.531 4.32 1 82.69 184 ARG A C 1
ATOM 1399 O O . ARG A 1 184 ? 14.086 8.984 4.016 1 82.69 184 ARG A O 1
ATOM 1406 N N . ASP A 1 185 ? 15.555 10.695 3.91 1 80.81 185 ASP A N 1
ATOM 1407 C CA . ASP A 1 185 ? 14.75 11.438 2.941 1 80.81 185 ASP A CA 1
ATOM 1408 C C . ASP A 1 185 ? 14.672 10.688 1.611 1 80.81 185 ASP A C 1
ATOM 1410 O O . ASP A 1 185 ? 15.539 9.867 1.301 1 80.81 185 ASP A O 1
ATOM 1414 N N . SER A 1 186 ? 13.609 10.977 0.932 1 83.44 186 SER A N 1
ATOM 1415 C CA . SER A 1 186 ? 13.453 10.398 -0.4 1 83.44 186 SER A CA 1
ATOM 1416 C C . SER A 1 186 ? 14.703 10.617 -1.243 1 83.44 186 SER A C 1
ATOM 1418 O O . SER A 1 186 ? 15.383 11.641 -1.109 1 83.44 186 SER A O 1
ATOM 1420 N N . THR A 1 187 ? 15.062 9.586 -2.02 1 73.81 187 THR A N 1
ATOM 1421 C CA . THR A 1 187 ? 16.266 9.656 -2.846 1 73.81 187 THR A CA 1
ATOM 1422 C C . THR A 1 187 ? 15.898 9.641 -4.328 1 73.81 187 THR A C 1
ATOM 1424 O O . THR A 1 187 ? 14.938 8.984 -4.73 1 73.81 187 THR A O 1
ATOM 1427 N N . MET B 1 1 ? -25.094 -24.531 -3.4 1 40.5 1 MET B N 1
ATOM 1428 C CA . MET B 1 1 ? -25.203 -23.547 -2.326 1 40.5 1 MET B CA 1
ATOM 1429 C C . MET B 1 1 ? -24.688 -22.188 -2.779 1 40.5 1 MET B C 1
ATOM 1431 O O . MET B 1 1 ? -23.703 -22.109 -3.518 1 40.5 1 MET B O 1
ATOM 1435 N N . THR B 1 2 ? -25.547 -21.328 -2.889 1 47.62 2 THR B N 1
ATOM 1436 C CA . THR B 1 2 ? -25.219 -20 -3.414 1 47.62 2 THR B CA 1
ATOM 1437 C C . THR B 1 2 ? -24.016 -19.422 -2.674 1 47.62 2 THR B C 1
ATOM 1439 O O . THR B 1 2 ? -23.969 -19.438 -1.442 1 47.62 2 THR B O 1
ATOM 1442 N N . ASN B 1 3 ? -22.75 -19.578 -3.217 1 65.38 3 ASN B N 1
ATOM 1443 C CA . ASN B 1 3 ? -21.531 -19.156 -2.523 1 65.38 3 ASN B CA 1
ATOM 1444 C C . ASN B 1 3 ? -21.562 -17.656 -2.205 1 65.38 3 ASN B C 1
ATOM 1446 O O . ASN B 1 3 ? -21.125 -16.844 -3.018 1 65.38 3 ASN B O 1
ATOM 1450 N N . THR B 1 4 ? -22.484 -17.406 -1.148 1 84.38 4 THR B N 1
ATOM 1451 C CA . THR B 1 4 ? -22.594 -16.016 -0.702 1 84.38 4 THR B CA 1
ATOM 1452 C C . THR B 1 4 ? -21.234 -15.492 -0.257 1 84.38 4 THR B C 1
ATOM 1454 O O . THR B 1 4 ? -20.516 -16.156 0.495 1 84.38 4 THR B O 1
ATOM 1457 N N . LYS B 1 5 ? -20.969 -14.359 -0.82 1 92.69 5 LYS B N 1
ATOM 1458 C CA . LYS B 1 5 ? -19.703 -13.719 -0.454 1 92.69 5 LYS B CA 1
ATOM 1459 C C . LYS B 1 5 ? -19.688 -13.344 1.025 1 92.69 5 LYS B C 1
ATOM 1461 O O . LYS B 1 5 ? -20.594 -12.664 1.51 1 92.69 5 LYS B O 1
ATOM 1466 N N . ASN B 1 6 ? -18.719 -13.898 1.792 1 95.69 6 ASN B N 1
ATOM 1467 C CA . ASN B 1 6 ? -18.672 -13.758 3.244 1 95.69 6 ASN B CA 1
ATOM 1468 C C . ASN B 1 6 ? -17.531 -12.852 3.686 1 95.69 6 ASN B C 1
ATOM 1470 O O . ASN B 1 6 ? -16.938 -13.055 4.75 1 95.69 6 ASN B O 1
ATOM 1474 N N . ILE B 1 7 ? -17.078 -11.93 2.865 1 96.5 7 ILE B N 1
ATOM 1475 C CA . ILE B 1 7 ? -16.109 -10.906 3.223 1 96.5 7 ILE B CA 1
ATOM 1476 C C . ILE B 1 7 ? -16.703 -9.523 2.998 1 96.5 7 ILE B C 1
ATOM 1478 O O . ILE B 1 7 ? -17.609 -9.359 2.176 1 96.5 7 ILE B O 1
ATOM 1482 N N . ARG B 1 8 ? -16.281 -8.602 3.703 1 96.75 8 ARG B N 1
ATOM 1483 C CA . ARG B 1 8 ? -16.922 -7.285 3.727 1 96.75 8 ARG B CA 1
ATOM 1484 C C . ARG B 1 8 ? -16.594 -6.496 2.463 1 96.75 8 ARG B C 1
ATOM 1486 O O . ARG B 1 8 ? -15.531 -6.68 1.867 1 96.75 8 ARG B O 1
ATOM 1493 N N . PRO B 1 9 ? -17.5 -5.551 2.035 1 96.94 9 PRO B N 1
ATOM 1494 C CA . PRO B 1 9 ? -17.125 -4.605 0.985 1 96.94 9 PRO B CA 1
ATOM 1495 C C . PRO B 1 9 ? -16 -3.66 1.42 1 96.94 9 PRO B C 1
ATOM 1497 O O . PRO B 1 9 ? -15.75 -3.512 2.617 1 96.94 9 PRO B O 1
ATOM 1500 N N . LEU B 1 10 ? -15.336 -3.096 0.428 1 97.94 10 LEU B N 1
ATOM 1501 C CA . LEU B 1 10 ? -14.18 -2.264 0.732 1 97.94 10 LEU B CA 1
ATOM 1502 C C . LEU B 1 10 ? -14.422 -0.816 0.321 1 97.94 10 LEU B C 1
ATOM 1504 O O . LEU B 1 10 ? -15.266 -0.545 -0.536 1 97.94 10 LEU B O 1
ATOM 1508 N N . SER B 1 11 ? -13.672 0.062 0.919 1 98.38 11 SER B N 1
ATOM 1509 C CA . SER B 1 11 ? -13.648 1.478 0.566 1 98.38 11 SER B CA 1
ATOM 1510 C C . SER B 1 11 ? -12.242 1.926 0.181 1 98.38 11 SER B C 1
ATOM 1512 O O . SER B 1 11 ? -11.258 1.304 0.583 1 98.38 11 SER B O 1
ATOM 1514 N N . ARG B 1 12 ? -12.133 2.896 -0.581 1 98.31 12 ARG B N 1
ATOM 1515 C CA . ARG B 1 12 ? -10.906 3.633 -0.868 1 98.31 12 ARG B CA 1
ATOM 1516 C C . ARG B 1 12 ? -11.07 5.113 -0.549 1 98.31 12 ARG B C 1
ATOM 1518 O O . ARG B 1 12 ? -12.078 5.727 -0.912 1 98.31 12 ARG B O 1
ATOM 1525 N N . TYR B 1 13 ? -10.211 5.66 0.094 1 98.81 13 TYR B N 1
ATOM 1526 C CA . TYR B 1 13 ? -10.227 7.051 0.529 1 98.81 13 TYR B CA 1
ATOM 1527 C C . TYR B 1 13 ? -9.117 7.848 -0.142 1 98.81 13 TYR B C 1
ATOM 1529 O O . TYR B 1 13 ? -7.934 7.598 0.1 1 98.81 13 TYR B O 1
ATOM 1537 N N . ILE B 1 14 ? -9.5 8.844 -0.916 1 98.88 14 ILE B N 1
ATOM 1538 C CA . ILE B 1 14 ? -8.555 9.656 -1.666 1 98.88 14 ILE B CA 1
ATOM 1539 C C . ILE B 1 14 ? -8.328 10.977 -0.938 1 98.88 14 ILE B C 1
ATOM 1541 O O . ILE B 1 14 ? -9.281 11.688 -0.611 1 98.88 14 ILE B O 1
ATOM 1545 N N . THR B 1 15 ? -7.035 11.305 -0.701 1 98.81 15 THR B N 1
ATOM 1546 C CA . THR B 1 15 ? -6.73 12.578 -0.052 1 98.81 15 THR B CA 1
ATOM 1547 C C . THR B 1 15 ? -6.371 13.641 -1.087 1 98.81 15 THR B C 1
ATOM 1549 O O . THR B 1 15 ? -5.977 13.312 -2.209 1 98.81 15 THR B O 1
ATOM 1552 N N . THR B 1 16 ? -6.574 14.844 -0.7 1 97.88 16 THR B N 1
ATOM 1553 C CA . THR B 1 16 ? -6.223 16.016 -1.486 1 97.88 16 THR B CA 1
ATOM 1554 C C . THR B 1 16 ? -6.047 17.234 -0.587 1 97.88 16 THR B C 1
ATOM 1556 O O . THR B 1 16 ? -5.867 17.109 0.625 1 97.88 16 THR B O 1
ATOM 1559 N N . HIS B 1 17 ? -5.883 18.406 -1.244 1 97.25 17 HIS B N 1
ATOM 1560 C CA . HIS B 1 17 ? -5.711 19.641 -0.492 1 97.25 17 HIS B CA 1
ATOM 1561 C C . HIS B 1 17 ? -6.883 20.594 -0.718 1 97.25 17 HIS B C 1
ATOM 1563 O O . HIS B 1 17 ? -7.391 20.703 -1.837 1 97.25 17 HIS B O 1
ATOM 1569 N N . ASP B 1 18 ? -7.289 21.203 0.452 1 95.88 18 ASP B N 1
ATOM 1570 C CA . ASP B 1 18 ? -8.188 22.344 0.316 1 95.88 18 ASP B CA 1
ATOM 1571 C C . ASP B 1 18 ? -7.52 23.484 -0.451 1 95.88 18 ASP B C 1
ATOM 1573 O O . ASP B 1 18 ? -6.445 23.938 -0.069 1 95.88 18 ASP B O 1
ATOM 1577 N N . PRO B 1 19 ? -8.156 23.938 -1.521 1 92.25 19 PRO B N 1
ATOM 1578 C CA . PRO B 1 19 ? -7.488 24.922 -2.369 1 92.25 19 PRO B CA 1
ATOM 1579 C C . PRO B 1 19 ? -7.277 26.266 -1.662 1 92.25 19 PRO B C 1
ATOM 1581 O O . PRO B 1 19 ? -6.422 27.062 -2.066 1 92.25 19 PRO B O 1
ATOM 1584 N N . THR B 1 20 ? -8 26.547 -0.657 1 94.06 20 THR B N 1
ATOM 1585 C CA . THR B 1 20 ? -7.902 27.812 0.047 1 94.06 20 THR B CA 1
ATOM 1586 C C . THR B 1 20 ? -6.895 27.719 1.189 1 94.06 20 THR B C 1
ATOM 1588 O O . THR B 1 20 ? -6.004 28.562 1.307 1 94.06 20 THR B O 1
ATOM 1591 N N . THR B 1 21 ? -6.949 26.703 2.018 1 94.94 21 THR B N 1
ATOM 1592 C CA . THR B 1 21 ? -6.168 26.625 3.246 1 94.94 21 THR B CA 1
ATOM 1593 C C . THR B 1 21 ? -4.895 25.812 3.029 1 94.94 21 THR B C 1
ATOM 1595 O O . THR B 1 21 ? -3.979 25.859 3.854 1 94.94 21 THR B O 1
ATOM 1598 N N . ASN B 1 22 ? -4.871 24.984 1.988 1 93.69 22 ASN B N 1
ATOM 1599 C CA . ASN B 1 22 ? -3.781 24.062 1.676 1 93.69 22 ASN B CA 1
ATOM 1600 C C . ASN B 1 22 ? -3.709 22.922 2.682 1 93.69 22 ASN B C 1
ATOM 1602 O O . ASN B 1 22 ? -2.789 22.109 2.629 1 93.69 22 ASN B O 1
ATOM 1606 N N . LYS B 1 23 ? -4.703 22.844 3.543 1 96.94 23 LYS B N 1
ATOM 1607 C CA . LYS B 1 23 ? -4.781 21.719 4.465 1 96.94 23 LYS B CA 1
ATOM 1608 C C . LYS B 1 23 ? -5.227 20.453 3.744 1 96.94 23 LYS B C 1
ATOM 1610 O O . LYS B 1 23 ? -5.934 20.516 2.734 1 96.94 23 LYS B O 1
ATOM 1615 N N . ALA B 1 24 ? -4.738 19.297 4.246 1 98.19 24 ALA B N 1
ATOM 1616 C CA . ALA B 1 24 ? -5.156 18.016 3.705 1 98.19 24 ALA B CA 1
ATOM 1617 C C . ALA B 1 24 ? -6.629 17.75 4.004 1 98.19 24 ALA B C 1
ATOM 1619 O O . ALA B 1 24 ? -7.082 17.922 5.141 1 98.19 24 ALA B O 1
ATOM 1620 N N . ILE B 1 25 ? -7.375 17.312 3 1 98.69 25 ILE B N 1
ATOM 1621 C CA . ILE B 1 25 ? -8.766 16.891 3.117 1 98.69 25 ILE B CA 1
ATOM 1622 C C . ILE B 1 25 ? -9 15.625 2.295 1 98.69 25 ILE B C 1
ATOM 1624 O O . ILE B 1 25 ? -8.109 15.18 1.566 1 98.69 25 ILE B O 1
ATOM 1628 N N . PHE B 1 26 ? -10.164 15.016 2.494 1 98.75 26 PHE B N 1
ATOM 1629 C CA . PHE B 1 26 ? -10.555 13.891 1.65 1 98.75 26 PHE B CA 1
ATOM 1630 C C . PHE B 1 26 ? -11.273 14.375 0.396 1 98.75 26 PHE B C 1
ATOM 1632 O O . PHE B 1 26 ? -12.133 15.25 0.468 1 98.75 26 PHE B O 1
ATOM 1639 N N . SER B 1 27 ? -10.844 13.859 -0.743 1 98.44 27 SER B N 1
ATOM 1640 C CA . SER B 1 27 ? -11.523 14.172 -1.994 1 98.44 27 SER B CA 1
ATOM 1641 C C . SER B 1 27 ? -12.938 13.609 -2.01 1 98.44 27 SER B C 1
ATOM 1643 O O . SER B 1 27 ? -13.172 12.492 -1.549 1 98.44 27 SER B O 1
ATOM 1645 N N . THR B 1 28 ? -13.828 14.312 -2.518 1 96.75 28 THR B N 1
ATOM 1646 C CA . THR B 1 28 ? -15.211 13.867 -2.645 1 96.75 28 THR B CA 1
ATOM 1647 C C . THR B 1 28 ? -15.586 13.672 -4.113 1 96.75 28 THR B C 1
ATOM 1649 O O . THR B 1 28 ? -16.766 13.516 -4.441 1 96.75 28 THR B O 1
ATOM 1652 N N . THR B 1 29 ? -14.594 13.734 -4.988 1 96.56 29 THR B N 1
ATOM 1653 C CA . THR B 1 29 ? -14.805 13.648 -6.43 1 96.56 29 THR B CA 1
ATOM 1654 C C . THR B 1 29 ? -15.406 12.297 -6.801 1 96.56 29 THR B C 1
ATOM 1656 O O . THR B 1 29 ? -16.203 12.203 -7.738 1 96.56 29 THR B O 1
ATOM 1659 N N . LEU B 1 30 ? -15.047 11.242 -6.176 1 97.19 30 LEU B N 1
ATOM 1660 C CA . LEU B 1 30 ? -15.523 9.883 -6.422 1 97.19 30 LEU B CA 1
ATOM 1661 C C . LEU B 1 30 ? -16.078 9.266 -5.145 1 97.19 30 LEU B C 1
ATOM 1663 O O . LEU B 1 30 ? -15.648 9.609 -4.043 1 97.19 30 LEU B O 1
ATOM 1667 N N . SER B 1 31 ? -17.062 8.344 -5.336 1 96.56 31 SER B N 1
ATOM 1668 C CA . SER B 1 31 ? -17.562 7.574 -4.199 1 96.56 31 SER B CA 1
ATOM 1669 C C . SER B 1 31 ? -16.422 6.844 -3.494 1 96.56 31 SER B C 1
ATOM 1671 O O . SER B 1 31 ? -15.508 6.328 -4.145 1 96.56 31 SER B O 1
ATOM 1673 N N . GLU B 1 32 ? -16.5 6.781 -2.158 1 97.88 32 GLU B N 1
ATOM 1674 C CA . GLU B 1 32 ? -15.5 6.051 -1.382 1 97.88 32 GLU B CA 1
ATOM 1675 C C . GLU B 1 32 ? -15.703 4.543 -1.502 1 97.88 32 GLU B C 1
ATOM 1677 O O . GLU B 1 32 ? -14.789 3.762 -1.231 1 97.88 32 GLU B O 1
ATOM 1682 N N . THR B 1 33 ? -16.891 4.156 -1.853 1 96.38 33 THR B N 1
ATOM 1683 C CA . THR B 1 33 ? -17.141 2.738 -2.086 1 96.38 33 THR B CA 1
ATOM 1684 C C . THR B 1 33 ? -16.391 2.252 -3.32 1 96.38 33 THR B C 1
ATOM 1686 O O . THR B 1 33 ? -16.5 2.852 -4.395 1 96.38 33 THR B O 1
ATOM 1689 N N . MET B 1 34 ? -15.633 1.234 -3.158 1 95.31 34 MET B N 1
ATOM 1690 C CA . MET B 1 34 ? -14.875 0.707 -4.285 1 95.31 34 MET B CA 1
ATOM 1691 C C . MET B 1 34 ? -15.773 -0.096 -5.223 1 95.31 34 MET B C 1
ATOM 1693 O O . MET B 1 34 ? -16.453 -1.025 -4.785 1 95.31 34 MET B O 1
ATOM 1697 N N . PRO B 1 35 ? -15.773 0.223 -6.469 1 93.69 35 PRO B N 1
ATOM 1698 C CA . PRO B 1 35 ? -16.594 -0.566 -7.391 1 93.69 35 PRO B CA 1
ATOM 1699 C C . PRO B 1 35 ? -16.062 -1.983 -7.59 1 93.69 35 PRO B C 1
ATOM 1701 O O . PRO B 1 35 ? -14.844 -2.205 -7.52 1 93.69 35 PRO B O 1
ATOM 1704 N N . VAL B 1 36 ? -16.938 -2.898 -7.852 1 94.94 36 VAL B N 1
ATOM 1705 C CA . VAL B 1 36 ? -16.609 -4.297 -8.109 1 94.94 36 VAL B CA 1
ATOM 1706 C C . VAL B 1 36 ? -17.031 -4.672 -9.531 1 94.94 36 VAL B C 1
ATOM 1708 O O . VAL B 1 36 ? -18.125 -4.34 -9.969 1 94.94 36 VAL B O 1
ATOM 1711 N N . GLN B 1 37 ? -16.109 -5.309 -10.188 1 92.12 37 GLN B N 1
ATOM 1712 C CA . GLN B 1 37 ? -16.359 -5.77 -11.547 1 92.12 37 GLN B CA 1
ATOM 1713 C C . GLN B 1 37 ? -16.125 -7.27 -11.68 1 92.12 37 GLN B C 1
ATOM 1715 O O . GLN B 1 37 ? -15.164 -7.801 -11.109 1 92.12 37 GLN B O 1
ATOM 1720 N N . GLN B 1 38 ? -16.969 -7.848 -12.438 1 89.75 38 GLN B N 1
ATOM 1721 C CA . GLN B 1 38 ? -16.75 -9.242 -12.812 1 89.75 38 GLN B CA 1
ATOM 1722 C C . GLN B 1 38 ? -16.062 -9.344 -14.172 1 89.75 38 GLN B C 1
ATOM 1724 O O . GLN B 1 38 ? -16.5 -8.719 -15.141 1 89.75 38 GLN B O 1
ATOM 1729 N N . ILE B 1 39 ? -14.992 -10.039 -14.172 1 88.31 39 ILE B N 1
ATOM 1730 C CA . ILE B 1 39 ? -14.273 -10.289 -15.414 1 88.31 39 ILE B CA 1
ATOM 1731 C C . ILE B 1 39 ? -14.5 -11.734 -15.859 1 88.31 39 ILE B C 1
ATOM 1733 O O . ILE B 1 39 ? -14.492 -12.648 -15.031 1 88.31 39 ILE B O 1
ATOM 1737 N N . GLN B 1 40 ? -14.656 -11.922 -17.141 1 87.56 40 GLN B N 1
ATOM 1738 C CA . GLN B 1 40 ? -14.867 -13.266 -17.656 1 87.56 40 GLN B CA 1
ATOM 1739 C C . GLN B 1 40 ? -13.594 -14.102 -17.594 1 87.56 40 GLN B C 1
ATOM 1741 O O . GLN B 1 40 ? -12.484 -13.547 -17.609 1 87.56 40 GLN B O 1
ATOM 1746 N N . ASP B 1 41 ? -13.797 -15.406 -17.484 1 89.56 41 ASP B N 1
ATOM 1747 C CA . ASP B 1 41 ? -12.727 -16.391 -17.5 1 89.56 41 ASP B CA 1
ATOM 1748 C C . ASP B 1 41 ? -11.703 -16.109 -16.406 1 89.56 41 ASP B C 1
ATOM 1750 O O . ASP B 1 41 ? -10.492 -16.125 -16.656 1 89.56 41 ASP B O 1
ATOM 1754 N N . SER B 1 42 ? -12.172 -15.742 -15.273 1 90.56 42 SER B N 1
ATOM 1755 C CA . SER B 1 42 ? -11.336 -15.438 -14.125 1 90.56 42 SER B CA 1
ATOM 1756 C C . SER B 1 42 ? -11.727 -16.281 -12.914 1 90.56 42 SER B C 1
ATOM 1758 O O . SER B 1 42 ? -11.688 -15.805 -11.781 1 90.56 42 SER B O 1
ATOM 1760 N N . ALA B 1 43 ? -12.258 -17.547 -13.195 1 92.94 43 ALA B N 1
ATOM 1761 C CA . ALA B 1 43 ? -12.688 -18.453 -12.125 1 92.94 43 ALA B CA 1
ATOM 1762 C C . ALA B 1 43 ? -13.695 -17.766 -11.203 1 92.94 43 ALA B C 1
ATOM 1764 O O . ALA B 1 43 ? -13.633 -17.922 -9.984 1 92.94 43 ALA B O 1
ATOM 1765 N N . ASN B 1 44 ? -14.555 -16.922 -11.773 1 93.88 44 ASN B N 1
ATOM 1766 C CA . ASN B 1 44 ? -15.633 -16.203 -11.102 1 93.88 44 ASN B CA 1
ATOM 1767 C C . ASN B 1 44 ? -15.078 -15.227 -10.062 1 93.88 44 ASN B C 1
ATOM 1769 O O . ASN B 1 44 ? -15.789 -14.836 -9.133 1 93.88 44 ASN B O 1
ATOM 1773 N N . ALA B 1 45 ? -13.828 -14.867 -10.227 1 95.94 45 ALA B N 1
ATOM 1774 C CA . ALA B 1 45 ? -13.25 -13.852 -9.359 1 95.94 45 ALA B CA 1
ATOM 1775 C C . ALA B 1 45 ? -13.875 -12.484 -9.617 1 95.94 45 ALA B C 1
ATOM 1777 O O . ALA B 1 45 ? -14.406 -12.227 -10.703 1 95.94 45 ALA B O 1
ATOM 1778 N N . GLN B 1 46 ? -13.938 -11.664 -8.57 1 96.44 46 GLN B N 1
ATOM 1779 C CA . GLN B 1 46 ? -14.414 -10.289 -8.664 1 96.44 46 GLN B CA 1
ATOM 1780 C C . GLN B 1 46 ? -13.266 -9.297 -8.508 1 96.44 46 GLN B C 1
ATOM 1782 O O . GLN B 1 46 ? -12.43 -9.445 -7.605 1 96.44 46 GLN B O 1
ATOM 1787 N N . PHE B 1 47 ? -13.266 -8.32 -9.414 1 96.44 47 PHE B N 1
ATOM 1788 C CA . PHE B 1 47 ? -12.156 -7.383 -9.484 1 96.44 47 PHE B CA 1
ATOM 1789 C C . PHE B 1 47 ? -12.586 -5.988 -9.047 1 96.44 47 PHE B C 1
ATOM 1791 O O . PHE B 1 47 ? -13.688 -5.543 -9.383 1 96.44 47 PHE B O 1
ATOM 1798 N N . SER B 1 48 ? -11.742 -5.34 -8.281 1 97 48 SER B N 1
ATOM 1799 C CA . SER B 1 48 ? -11.883 -3.934 -7.93 1 97 48 SER B CA 1
ATOM 1800 C C . SER B 1 48 ? -10.617 -3.148 -8.25 1 97 48 SER B C 1
ATOM 1802 O O . SER B 1 48 ? -9.516 -3.564 -7.891 1 97 48 SER B O 1
ATOM 1804 N N . LEU B 1 49 ? -10.797 -2.049 -9.008 1 97.31 49 LEU B N 1
ATOM 1805 C CA . LEU B 1 49 ? -9.695 -1.128 -9.258 1 97.31 49 LEU B CA 1
ATOM 1806 C C . LEU B 1 49 ? -9.617 -0.061 -8.172 1 97.31 49 LEU B C 1
ATOM 1808 O O . LEU B 1 49 ? -10.312 0.953 -8.234 1 97.31 49 LEU B O 1
ATOM 1812 N N . ALA B 1 50 ? -8.75 -0.274 -7.234 1 98.19 50 ALA B N 1
ATOM 1813 C CA . ALA B 1 50 ? -8.656 0.632 -6.094 1 98.19 50 ALA B CA 1
ATOM 1814 C C . ALA B 1 50 ? -8.133 2.002 -6.523 1 98.19 50 ALA B C 1
ATOM 1816 O O . ALA B 1 50 ? -8.609 3.031 -6.039 1 98.19 50 ALA B O 1
ATOM 1817 N N . TYR B 1 51 ? -7.102 2.002 -7.352 1 98.56 51 TYR B N 1
ATOM 1818 C CA . TYR B 1 51 ? -6.555 3.248 -7.875 1 98.56 51 TYR B CA 1
ATOM 1819 C C . TYR B 1 51 ? -5.559 2.975 -8.992 1 98.56 51 TYR B C 1
ATOM 1821 O O . TYR B 1 51 ? -5.129 1.835 -9.188 1 98.56 51 TYR B O 1
ATOM 1829 N N . THR B 1 52 ? -5.242 3.934 -9.812 1 98.12 52 THR B N 1
ATOM 1830 C CA . THR B 1 52 ? -4.195 3.887 -10.828 1 98.12 52 THR B CA 1
ATOM 1831 C C . THR B 1 52 ? -3.479 5.227 -10.922 1 98.12 52 THR B C 1
ATOM 1833 O O . THR B 1 52 ? -4.047 6.27 -10.594 1 98.12 52 THR B O 1
ATOM 1836 N N . THR B 1 53 ? -2.189 5.176 -11.195 1 97.5 53 THR B N 1
ATOM 1837 C CA . THR B 1 53 ? -1.469 6.312 -11.758 1 97.5 53 THR B CA 1
ATOM 1838 C C . THR B 1 53 ? -1.107 6.059 -13.219 1 97.5 53 THR B C 1
ATOM 1840 O O . THR B 1 53 ? -0.89 4.914 -13.617 1 97.5 53 THR B O 1
ATOM 1843 N N . ASP B 1 54 ? -1.024 7.137 -14.039 1 96.5 54 ASP B N 1
ATOM 1844 C CA . ASP B 1 54 ? -0.738 6.922 -15.453 1 96.5 54 ASP B CA 1
ATOM 1845 C C . ASP B 1 54 ? 0.584 7.574 -15.852 1 96.5 54 ASP B C 1
ATOM 1847 O O . ASP B 1 54 ? 0.898 7.684 -17.047 1 96.5 54 ASP B O 1
ATOM 1851 N N . SER B 1 55 ? 1.284 8.086 -14.906 1 96.81 55 SER B N 1
ATOM 1852 C CA . SER B 1 55 ? 2.621 8.633 -15.109 1 96.81 55 SER B CA 1
ATOM 1853 C C . SER B 1 55 ? 3.555 8.258 -13.961 1 96.81 55 SER B C 1
ATOM 1855 O O . SER B 1 55 ? 3.098 7.93 -12.867 1 96.81 55 SER B O 1
ATOM 1857 N N . PHE B 1 56 ? 4.789 8.258 -14.242 1 96.69 56 PHE B N 1
ATOM 1858 C CA . PHE B 1 56 ? 5.859 8.094 -13.266 1 96.69 56 PHE B CA 1
ATOM 1859 C C . PHE B 1 56 ? 6.922 9.172 -13.438 1 96.69 56 PHE B C 1
ATOM 1861 O O . PHE B 1 56 ? 7.543 9.273 -14.5 1 96.69 56 PHE B O 1
ATOM 1868 N N . PRO B 1 57 ? 7.273 10.047 -12.5 1 97 57 PRO B N 1
ATOM 1869 C CA . PRO B 1 57 ? 6.516 10.117 -11.242 1 97 57 PRO B CA 1
ATOM 1870 C C . PRO B 1 57 ? 5.039 10.453 -11.461 1 97 57 PRO B C 1
ATOM 1872 O O . PRO B 1 57 ? 4.68 11.016 -12.5 1 97 57 PRO B O 1
ATOM 1875 N N . ALA B 1 58 ? 4.168 10.039 -10.461 1 97.75 58 ALA B N 1
ATOM 1876 C CA . ALA B 1 58 ? 2.754 10.398 -10.516 1 97.75 58 ALA B CA 1
ATOM 1877 C C . ALA B 1 58 ? 2.58 11.914 -10.625 1 97.75 58 ALA B C 1
ATOM 1879 O O . ALA B 1 58 ? 3.262 12.672 -9.93 1 97.75 58 ALA B O 1
ATOM 1880 N N . ASN B 1 59 ? 1.71 12.32 -11.484 1 97.19 59 ASN B N 1
ATOM 1881 C CA . ASN B 1 59 ? 1.462 13.742 -11.695 1 97.19 59 ASN B CA 1
ATOM 1882 C C . ASN B 1 59 ? 0.28 14.234 -10.867 1 97.19 59 ASN B C 1
ATOM 1884 O O . ASN B 1 59 ? -0.872 13.922 -11.172 1 97.19 59 ASN B O 1
ATOM 1888 N N . LEU B 1 60 ? 0.543 15.094 -9.883 1 96.81 60 LEU B N 1
ATOM 1889 C CA . LEU B 1 60 ? -0.496 15.578 -8.977 1 96.81 60 LEU B CA 1
ATOM 1890 C C . LEU B 1 60 ? -0.906 17 -9.328 1 96.81 60 LEU B C 1
ATOM 1892 O O . LEU B 1 60 ? -1.737 17.609 -8.648 1 96.81 60 LEU B O 1
ATOM 1896 N N . THR B 1 61 ? -0.313 17.578 -10.398 1 95.5 61 THR B N 1
ATOM 1897 C CA . THR B 1 61 ? -0.657 18.938 -10.812 1 95.5 61 THR B CA 1
ATOM 1898 C C . THR B 1 61 ? -2.152 19.047 -11.086 1 95.5 61 THR B C 1
ATOM 1900 O O . THR B 1 61 ? -2.703 18.281 -11.883 1 95.5 61 THR B O 1
ATOM 1903 N N . ASP B 1 62 ? -2.766 20 -10.383 1 94 62 ASP B N 1
ATOM 1904 C CA . ASP B 1 62 ? -4.191 20.266 -10.562 1 94 62 ASP B CA 1
ATOM 1905 C C . ASP B 1 62 ? -5.012 18.984 -10.406 1 94 62 ASP B C 1
ATOM 1907 O O . ASP B 1 62 ? -6 18.797 -11.117 1 94 62 ASP B O 1
ATOM 1911 N N . GLU B 1 63 ? -4.52 18.016 -9.648 1 94.81 63 GLU B N 1
ATOM 1912 C CA . GLU B 1 63 ? -5.195 16.766 -9.336 1 94.81 63 GLU B CA 1
ATOM 1913 C C . GLU B 1 63 ? -5.422 15.938 -10.594 1 94.81 63 GLU B C 1
ATOM 1915 O O . GLU B 1 63 ? -6.438 15.25 -10.719 1 94.81 63 GLU B O 1
ATOM 1920 N N . ALA B 1 64 ? -4.5 15.977 -11.539 1 95.69 64 ALA B N 1
ATOM 1921 C CA . ALA B 1 64 ? -4.645 15.344 -12.852 1 95.69 64 ALA B CA 1
ATOM 1922 C C . ALA B 1 64 ? -4.805 13.836 -12.711 1 95.69 64 ALA B C 1
ATOM 1924 O O . ALA B 1 64 ? -5.422 13.188 -13.57 1 95.69 64 ALA B O 1
ATOM 1925 N N . ASP B 1 65 ? -4.348 13.266 -11.648 1 97.56 65 ASP B N 1
ATOM 1926 C CA . ASP B 1 65 ? -4.383 11.82 -11.453 1 97.56 65 ASP B CA 1
ATOM 1927 C C . ASP B 1 65 ? -5.801 11.336 -11.148 1 97.56 65 ASP B C 1
ATOM 1929 O O . ASP B 1 65 ? -6.148 10.195 -11.43 1 97.56 65 ASP B O 1
ATOM 1933 N N . ILE B 1 66 ? -6.668 12.164 -10.531 1 97.75 66 ILE B N 1
ATOM 1934 C CA . ILE B 1 66 ? -7.992 11.742 -10.102 1 97.75 66 ILE B CA 1
ATOM 1935 C C . ILE B 1 66 ? -8.898 11.555 -11.312 1 97.75 66 ILE B C 1
ATOM 1937 O O . ILE B 1 66 ? -9.516 10.5 -11.484 1 97.75 66 ILE B O 1
ATOM 1941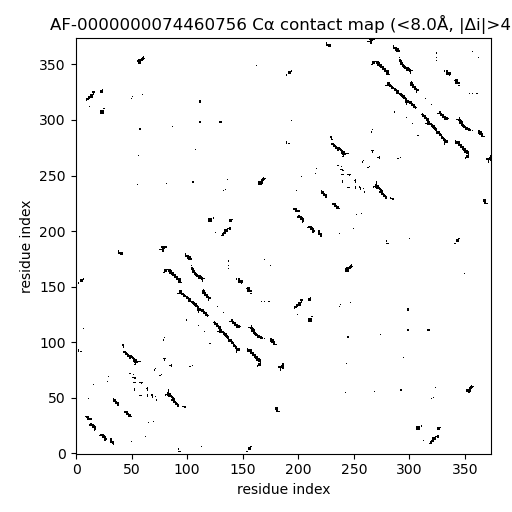 N N . PRO B 1 67 ? -8.984 12.555 -12.195 1 96.88 67 PRO B N 1
ATOM 1942 C CA . PRO B 1 67 ? -9.781 12.305 -13.391 1 96.88 67 PRO B CA 1
ATOM 1943 C C . PRO B 1 67 ? -9.219 11.18 -14.258 1 96.88 67 PRO B C 1
ATOM 1945 O O . PRO B 1 67 ? -9.969 10.453 -14.906 1 96.88 67 PRO B O 1
ATOM 1948 N N . ALA B 1 68 ? -7.891 11.07 -14.367 1 96.62 68 ALA B N 1
ATOM 1949 C CA . ALA B 1 68 ? -7.289 9.961 -15.102 1 96.62 68 ALA B CA 1
ATOM 1950 C C . ALA B 1 68 ? -7.75 8.617 -14.539 1 96.62 68 ALA B C 1
ATOM 1952 O O . ALA B 1 68 ? -8.148 7.727 -15.289 1 96.62 68 ALA B O 1
ATOM 1953 N N . TYR B 1 69 ? -7.711 8.461 -13.242 1 97.62 69 TYR B N 1
ATOM 1954 C CA . TYR B 1 69 ? -8.203 7.262 -12.57 1 97.62 69 TYR B CA 1
ATOM 1955 C C . TYR B 1 69 ? -9.695 7.055 -12.844 1 97.62 69 TYR B C 1
ATOM 1957 O O . TYR B 1 69 ? -10.125 5.938 -13.125 1 97.62 69 TYR B O 1
ATOM 1965 N N . ALA B 1 70 ? -10.477 8.078 -12.719 1 97 70 ALA B N 1
ATOM 1966 C CA . ALA B 1 70 ? -11.914 7.992 -12.969 1 97 70 ALA B CA 1
ATOM 1967 C C . ALA B 1 70 ? -12.188 7.414 -14.359 1 97 70 ALA B C 1
ATOM 1969 O O . ALA B 1 70 ? -13.125 6.633 -14.539 1 97 70 ALA B O 1
ATOM 1970 N N . SER B 1 71 ? -11.367 7.828 -15.352 1 96.19 71 SER B N 1
ATOM 1971 C CA . SER B 1 71 ? -11.523 7.324 -16.703 1 96.19 71 SER B CA 1
ATOM 1972 C C . SER B 1 71 ? -11.266 5.824 -16.781 1 96.19 71 SER B C 1
ATOM 1974 O O . SER B 1 71 ? -11.891 5.117 -17.578 1 96.19 71 SER B O 1
ATOM 1976 N N . TYR B 1 72 ? -10.39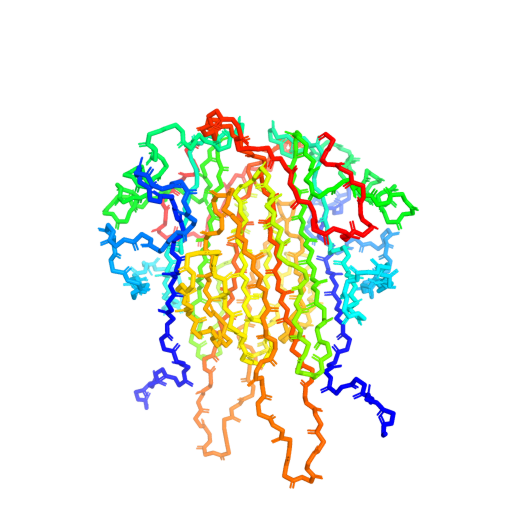1 5.297 -15.93 1 94.69 72 TYR B N 1
ATOM 1977 C CA . TYR B 1 72 ? -10.055 3.877 -15.922 1 94.69 72 TYR B CA 1
ATOM 1978 C C . TYR B 1 72 ? -11.148 3.062 -15.234 1 94.69 72 TYR B C 1
ATOM 1980 O O . TYR B 1 72 ? -11.234 1.847 -15.422 1 94.69 72 TYR B O 1
ATOM 1988 N N . LEU B 1 73 ? -12.008 3.668 -14.422 1 94 73 LEU B N 1
ATOM 1989 C CA . LEU B 1 73 ? -13.133 2.965 -13.797 1 94 73 LEU B CA 1
ATOM 1990 C C . LEU B 1 73 ? -14.18 2.586 -14.844 1 94 73 LEU B C 1
ATOM 1992 O O . LEU B 1 73 ? -14.867 1.571 -14.695 1 94 73 LEU B O 1
ATOM 1996 N N . THR B 1 74 ? -14.281 3.377 -15.844 1 91.56 74 THR B N 1
ATOM 1997 C CA . THR B 1 74 ? -15.258 3.127 -16.906 1 91.56 74 THR B CA 1
ATOM 1998 C C . THR B 1 74 ? -14.617 2.344 -18.047 1 91.56 74 THR B C 1
ATOM 2000 O O . THR B 1 74 ? -15.289 1.547 -18.703 1 91.56 74 THR B O 1
ATOM 2003 N N . ASN B 1 75 ? -13.328 2.623 -18.297 1 90.12 75 ASN B N 1
ATOM 2004 C CA . ASN B 1 75 ? -12.5 1.92 -19.266 1 90.12 75 ASN B CA 1
ATOM 2005 C C . ASN B 1 75 ? -11.266 1.302 -18.625 1 90.12 75 ASN B C 1
ATOM 2007 O O . ASN B 1 75 ? -10.164 1.848 -18.719 1 90.12 75 ASN B O 1
ATOM 2011 N N . PRO B 1 76 ? -11.414 0.157 -18.047 1 86.75 76 PRO B N 1
ATOM 2012 C CA . PRO B 1 76 ? -10.328 -0.428 -17.25 1 86.75 76 PRO B CA 1
ATOM 2013 C C . PRO B 1 76 ? -9.016 -0.531 -18.016 1 86.75 76 PRO B C 1
ATOM 2015 O O . PRO B 1 76 ? -9.023 -0.764 -19.234 1 86.75 76 PRO B O 1
ATOM 2018 N N . PRO B 1 77 ? -8.023 -0.287 -17.297 1 83.19 77 PRO B N 1
ATOM 2019 C CA . PRO B 1 77 ? -6.711 -0.422 -17.922 1 83.19 77 PRO B CA 1
ATOM 2020 C C . PRO B 1 77 ? -6.367 -1.869 -18.281 1 83.19 77 PRO B C 1
ATOM 2022 O O . PRO B 1 77 ? -7.086 -2.789 -17.875 1 83.19 77 PRO B O 1
ATOM 2025 N N . GLY B 1 78 ? -5.254 -1.946 -19.125 1 86.06 78 GLY B N 1
ATOM 2026 C CA . GLY B 1 78 ? -4.664 -3.271 -19.219 1 86.06 78 GLY B CA 1
ATOM 2027 C C . GLY B 1 78 ? -4.145 -3.793 -17.891 1 86.06 78 GLY B C 1
ATOM 2028 O O . GLY B 1 78 ? -4.41 -3.203 -16.844 1 86.06 78 GLY B O 1
ATOM 2029 N N . ILE B 1 79 ? -3.545 -4.871 -17.875 1 86.38 79 ILE B N 1
ATOM 2030 C CA . ILE B 1 79 ? -2.996 -5.469 -16.656 1 86.38 79 ILE B CA 1
ATOM 2031 C C . ILE B 1 79 ? -2.07 -4.473 -15.969 1 86.38 79 ILE B C 1
ATOM 2033 O O . ILE B 1 79 ? -2.137 -4.297 -14.75 1 86.38 79 ILE B O 1
ATOM 2037 N N . THR B 1 80 ? -1.251 -3.902 -16.719 1 91.94 80 THR B N 1
ATOM 2038 C CA . THR B 1 80 ? -0.394 -2.822 -16.234 1 91.94 80 THR B CA 1
ATOM 2039 C C . THR B 1 80 ? -0.551 -1.583 -17.125 1 91.94 80 THR B C 1
ATOM 2041 O O . THR B 1 80 ? -1.059 -1.668 -18.234 1 91.94 80 THR B O 1
ATOM 2044 N N . ILE B 1 81 ? -0.271 -0.471 -16.531 1 94.06 81 ILE B N 1
ATOM 2045 C CA . ILE B 1 81 ? -0.055 0.79 -17.219 1 94.06 81 ILE B CA 1
ATOM 2046 C C . ILE B 1 81 ? 1.443 1.049 -17.375 1 94.06 81 ILE B C 1
ATOM 2048 O O . ILE B 1 81 ? 2.16 1.171 -16.375 1 94.06 81 ILE B O 1
ATOM 2052 N N . SER B 1 82 ? 1.941 1.191 -18.625 1 94.69 82 SER B N 1
ATOM 2053 C CA . SER B 1 82 ? 3.375 1.229 -18.891 1 94.69 82 SER B CA 1
ATOM 2054 C C . SER B 1 82 ? 4.027 2.445 -18.234 1 94.69 82 SER B C 1
ATOM 2056 O O . SER B 1 82 ? 5.223 2.424 -17.938 1 94.69 82 SER B O 1
ATOM 2058 N N . THR B 1 83 ? 3.291 3.473 -18 1 96.25 83 THR B N 1
ATOM 2059 C CA . THR B 1 83 ? 3.857 4.719 -17.5 1 96.25 83 THR B CA 1
ATOM 2060 C C . THR B 1 83 ? 3.418 4.961 -16.047 1 96.25 83 THR B C 1
ATOM 2062 O O . THR B 1 83 ? 3.615 6.051 -15.516 1 96.25 83 THR B O 1
ATOM 2065 N N . GLY B 1 84 ? 2.764 4.02 -15.469 1 97.5 84 GLY B N 1
ATOM 2066 C CA . GLY B 1 84 ? 2.25 4.246 -14.125 1 97.5 84 GLY B CA 1
ATOM 2067 C C . GLY B 1 84 ? 2.029 2.961 -13.352 1 97.5 84 GLY B C 1
ATOM 2068 O O . GLY B 1 84 ? 2.807 2.014 -13.477 1 97.5 84 GLY B O 1
ATOM 2069 N N . SER B 1 85 ? 1.1 3.002 -12.445 1 98.31 85 SER B N 1
ATOM 2070 C CA . SER B 1 85 ? 0.854 1.888 -11.539 1 98.31 85 SER B CA 1
ATOM 2071 C C . SER B 1 85 ? -0.617 1.485 -11.539 1 98.31 85 SER B C 1
ATOM 2073 O O . SER B 1 85 ? -1.482 2.279 -11.914 1 98.31 85 SER B O 1
ATOM 2075 N N . VAL B 1 86 ? -0.918 0.232 -11.242 1 98.12 86 VAL B N 1
ATOM 2076 C CA . VAL B 1 86 ? -2.271 -0.28 -11.047 1 98.12 86 VAL B CA 1
ATOM 2077 C C . VAL B 1 86 ? -2.393 -0.902 -9.656 1 98.12 86 VAL B C 1
ATOM 2079 O O . VAL B 1 86 ? -1.608 -1.782 -9.297 1 98.12 86 VAL B O 1
ATOM 2082 N N . CYS B 1 87 ? -3.25 -0.375 -8.82 1 98.62 87 CYS B N 1
ATOM 2083 C CA . CYS B 1 87 ? -3.637 -0.978 -7.547 1 98.62 87 CYS B CA 1
ATOM 2084 C C . CYS B 1 87 ? -4.98 -1.69 -7.668 1 98.62 87 CYS B C 1
ATOM 2086 O O . CYS B 1 87 ? -6.02 -1.046 -7.82 1 98.62 87 CYS B O 1
ATOM 2088 N N . ARG B 1 88 ? -4.965 -3.076 -7.59 1 98 88 ARG B N 1
ATOM 2089 C CA . ARG B 1 88 ? -6.145 -3.891 -7.848 1 98 88 ARG B CA 1
ATOM 2090 C C . ARG B 1 88 ? -6.41 -4.852 -6.695 1 98 88 ARG B C 1
ATOM 2092 O O . ARG B 1 88 ? -5.477 -5.426 -6.133 1 98 88 ARG B O 1
ATOM 2099 N N . ILE B 1 89 ? -7.656 -5.035 -6.336 1 98.44 89 ILE B N 1
ATOM 2100 C CA . ILE B 1 89 ? -8.078 -6.027 -5.355 1 98.44 89 ILE B CA 1
ATOM 2101 C C . ILE B 1 89 ? -8.906 -7.109 -6.047 1 98.44 89 ILE B C 1
ATOM 2103 O O . ILE B 1 89 ? -9.75 -6.812 -6.898 1 98.44 89 ILE B O 1
ATOM 2107 N N . VAL B 1 90 ? -8.672 -8.367 -5.777 1 98.19 90 VAL B N 1
ATOM 2108 C CA . VAL B 1 90 ? -9.359 -9.5 -6.379 1 98.19 90 VAL B CA 1
ATOM 2109 C C . VAL B 1 90 ? -9.977 -10.367 -5.281 1 98.19 90 VAL B C 1
ATOM 2111 O O . VAL B 1 90 ? -9.266 -10.859 -4.398 1 98.19 90 VAL B O 1
ATOM 2114 N N . ASP B 1 91 ? -11.273 -10.531 -5.281 1 98.38 91 ASP B N 1
ATOM 2115 C CA . ASP B 1 91 ? -11.984 -11.492 -4.449 1 98.38 91 ASP B CA 1
ATOM 2116 C C . ASP B 1 91 ? -12.094 -12.852 -5.148 1 98.38 91 ASP B C 1
ATOM 2118 O O . ASP B 1 91 ? -12.609 -12.938 -6.262 1 98.38 91 ASP B O 1
ATOM 2122 N N . MET B 1 92 ? -11.625 -13.859 -4.508 1 98.12 92 MET B N 1
ATOM 2123 C CA . MET B 1 92 ? -11.609 -15.211 -5.066 1 98.12 92 MET B CA 1
ATOM 2124 C C . MET B 1 92 ? -12.664 -16.094 -4.398 1 98.12 92 MET B C 1
ATOM 2126 O O . MET B 1 92 ? -12.664 -16.234 -3.174 1 98.12 92 MET B O 1
ATOM 2130 N N . PRO B 1 93 ? -13.531 -16.797 -5.195 1 97.69 93 PRO B N 1
ATOM 2131 C CA . PRO B 1 93 ? -14.5 -17.719 -4.594 1 97.69 93 PRO B CA 1
ATOM 2132 C C . PRO B 1 93 ? -13.836 -18.891 -3.871 1 97.69 93 PRO B C 1
ATOM 2134 O O . PRO B 1 93 ? -12.648 -19.141 -4.07 1 97.69 93 PRO B O 1
ATOM 2137 N N . PRO B 1 94 ? -14.68 -19.531 -3.072 1 97.69 94 PRO B N 1
ATOM 2138 C CA . PRO B 1 94 ? -14.148 -20.703 -2.373 1 97.69 94 PRO B CA 1
ATOM 2139 C C . PRO B 1 94 ? -13.586 -21.75 -3.328 1 97.69 94 PRO B C 1
ATOM 2141 O O . PRO B 1 94 ? -14.227 -22.094 -4.328 1 97.69 94 PRO B O 1
ATOM 2144 N N . HIS B 1 95 ? -12.352 -22.141 -3.061 1 97.5 95 HIS B N 1
ATOM 2145 C CA . HIS B 1 95 ? -11.703 -23.281 -3.713 1 97.5 95 HIS B CA 1
ATOM 2146 C C . HIS B 1 95 ? -11.297 -22.938 -5.145 1 97.5 95 HIS B C 1
ATOM 2148 O O . HIS B 1 95 ? -10.898 -23.812 -5.91 1 97.5 95 HIS B O 1
ATOM 2154 N N . ALA B 1 96 ? -11.43 -21.688 -5.516 1 97.44 96 ALA B N 1
ATOM 2155 C CA . ALA B 1 96 ? -11.117 -21.281 -6.883 1 97.44 96 ALA B CA 1
ATOM 2156 C C . ALA B 1 96 ? -9.625 -21.406 -7.168 1 97.44 96 ALA B C 1
ATOM 2158 O O . ALA B 1 96 ? -8.797 -21.188 -6.277 1 97.44 96 ALA B O 1
ATOM 2159 N N . LEU B 1 97 ? -9.32 -21.734 -8.359 1 97.75 97 LEU B N 1
ATOM 2160 C CA . LEU B 1 97 ? -7.988 -21.688 -8.945 1 97.75 97 LEU B CA 1
ATOM 2161 C C . LEU B 1 97 ? -7.969 -20.75 -10.156 1 97.75 97 LEU B C 1
ATOM 2163 O O . LEU B 1 97 ? -8.727 -20.953 -11.109 1 97.75 97 LEU B O 1
ATOM 2167 N N . SER B 1 98 ? -7.129 -19.75 -10.062 1 96.94 98 SER B N 1
ATOM 2168 C CA . SER B 1 98 ? -7.035 -18.828 -11.203 1 96.94 98 SER B CA 1
ATOM 2169 C C . SER B 1 98 ? -6.375 -19.516 -12.398 1 96.94 98 SER B C 1
ATOM 2171 O O . SER B 1 98 ? -5.66 -20.5 -12.242 1 96.94 98 SER B O 1
ATOM 2173 N N . PRO B 1 99 ? -6.633 -19 -13.641 1 95.75 99 PRO B N 1
ATOM 2174 C CA . PRO B 1 99 ? -5.82 -19.469 -14.766 1 95.75 99 PRO B CA 1
ATOM 2175 C C . PRO B 1 99 ? -4.324 -19.219 -14.555 1 95.75 99 PRO B C 1
ATOM 2177 O O . PRO B 1 99 ? -3.938 -18.219 -13.945 1 95.75 99 PRO B O 1
ATOM 2180 N N . MET B 1 100 ? -3.52 -20.203 -15.008 1 97.19 100 MET B N 1
ATOM 2181 C CA . MET B 1 100 ? -2.078 -19.969 -15.086 1 97.19 100 MET B CA 1
ATOM 2182 C C . MET B 1 100 ? -1.759 -18.875 -16.094 1 97.19 100 MET B C 1
ATOM 2184 O O . MET B 1 100 ? -2.203 -18.922 -17.234 1 97.19 100 MET B O 1
ATOM 2188 N N . HIS B 1 101 ? -0.938 -17.859 -15.68 1 96.69 101 HIS B N 1
ATOM 2189 C CA . HIS B 1 101 ? -0.708 -16.688 -16.531 1 96.69 101 HIS B CA 1
ATOM 2190 C C . HIS B 1 101 ? 0.609 -16 -16.172 1 96.69 101 HIS B C 1
ATOM 2192 O O . HIS B 1 101 ? 1.224 -16.312 -15.156 1 96.69 101 HIS B O 1
ATOM 2198 N N . ARG B 1 102 ? 1.07 -15.172 -17.047 1 96 102 ARG B N 1
ATOM 2199 C CA . ARG B 1 102 ? 2.285 -14.383 -16.875 1 96 102 ARG B CA 1
ATOM 2200 C C . ARG B 1 102 ? 2.055 -12.93 -17.281 1 96 102 ARG B C 1
ATOM 2202 O O . ARG B 1 102 ? 1.499 -12.664 -18.359 1 96 102 ARG B O 1
ATOM 2209 N N . THR B 1 103 ? 2.391 -12.047 -16.344 1 94.25 103 THR B N 1
ATOM 2210 C CA . THR B 1 103 ? 2.43 -10.625 -16.641 1 94.25 103 THR B CA 1
ATOM 2211 C C . THR B 1 103 ? 3.869 -10.141 -16.797 1 94.25 103 THR B C 1
ATOM 2213 O O . THR B 1 103 ? 4.797 -10.773 -16.281 1 94.25 103 THR B O 1
ATOM 2216 N N . VAL B 1 104 ? 4.043 -9.078 -17.594 1 93.25 104 VAL B N 1
ATOM 2217 C CA . VAL B 1 104 ? 5.363 -8.453 -17.688 1 93.25 104 VAL B CA 1
ATOM 2218 C C . VAL B 1 104 ? 5.438 -7.258 -16.75 1 93.25 104 VAL B C 1
ATOM 2220 O O . VAL B 1 104 ? 5.406 -6.105 -17.188 1 93.25 104 VAL B O 1
ATOM 2223 N N . SER B 1 105 ? 5.551 -7.547 -15.523 1 96.69 105 SER B N 1
ATOM 2224 C CA . SER B 1 105 ? 5.492 -6.594 -14.422 1 96.69 105 SER B CA 1
ATOM 2225 C C . SER B 1 105 ? 6.145 -7.156 -13.164 1 96.69 105 SER B C 1
ATOM 2227 O O . SER B 1 105 ? 6.434 -8.352 -13.094 1 96.69 105 SER B O 1
ATOM 2229 N N . VAL B 1 106 ? 6.531 -6.277 -12.312 1 98 106 VAL B N 1
ATOM 2230 C CA . VAL B 1 106 ? 6.723 -6.633 -10.914 1 98 106 VAL B CA 1
ATOM 2231 C C . VAL B 1 106 ? 5.445 -6.336 -10.125 1 98 106 VAL B C 1
ATOM 2233 O O . VAL B 1 106 ? 4.953 -5.207 -10.133 1 98 106 VAL B O 1
ATOM 2236 N N . ASP B 1 107 ? 4.836 -7.34 -9.523 1 98.5 107 ASP B N 1
ATOM 2237 C CA . ASP B 1 107 ? 3.604 -7.199 -8.758 1 98.5 107 ASP B CA 1
ATOM 2238 C C . ASP B 1 107 ? 3.846 -7.477 -7.273 1 98.5 107 ASP B C 1
ATOM 2240 O O . ASP B 1 107 ? 4.492 -8.469 -6.922 1 98.5 107 ASP B O 1
ATOM 2244 N N . TYR B 1 108 ? 3.361 -6.621 -6.434 1 98.88 108 TYR B N 1
ATOM 2245 C CA . TYR B 1 108 ? 3.217 -6.918 -5.012 1 98.88 108 TYR B CA 1
ATOM 2246 C C . TYR B 1 108 ? 1.855 -7.539 -4.719 1 98.88 108 TYR B C 1
ATOM 2248 O O . TYR B 1 108 ? 0.844 -6.836 -4.66 1 98.88 108 TYR B O 1
ATOM 2256 N N . GLY B 1 109 ? 1.81 -8.867 -4.578 1 98.88 109 GLY B N 1
ATOM 2257 C CA . GLY B 1 109 ? 0.602 -9.586 -4.203 1 98.88 109 GLY B CA 1
ATOM 2258 C C . GLY B 1 109 ? 0.496 -9.844 -2.709 1 98.88 109 GLY B C 1
ATOM 2259 O O . GLY B 1 109 ? 1.398 -10.43 -2.107 1 98.88 109 GLY B O 1
ATOM 2260 N N . VAL B 1 110 ? -0.566 -9.422 -2.131 1 98.94 110 VAL B N 1
ATOM 2261 C CA . VAL B 1 110 ? -0.699 -9.469 -0.678 1 98.94 110 VAL B CA 1
ATOM 2262 C C . VAL B 1 110 ? -2.037 -10.109 -0.303 1 98.94 110 VAL B C 1
ATOM 2264 O O . VAL B 1 110 ? -3.082 -9.734 -0.844 1 98.94 110 VAL B O 1
ATOM 2267 N N . VAL B 1 111 ? -2.033 -11.086 0.66 1 98.94 111 VAL B N 1
ATOM 2268 C CA . VAL B 1 111 ? -3.273 -11.68 1.151 1 98.94 111 VAL B CA 1
ATOM 2269 C C . VAL B 1 111 ? -3.936 -10.734 2.152 1 98.94 111 VAL B C 1
ATOM 2271 O O . VAL B 1 111 ? -3.318 -10.336 3.141 1 98.94 111 VAL B O 1
ATOM 2274 N N . LEU B 1 112 ? -5.176 -10.352 1.89 1 98.88 112 LEU B N 1
ATOM 2275 C CA . LEU B 1 112 ? -5.941 -9.5 2.791 1 98.88 112 LEU B CA 1
ATOM 2276 C C . LEU B 1 112 ? -6.898 -10.328 3.641 1 98.88 112 LEU B C 1
ATOM 2278 O O . LEU B 1 112 ? -7.172 -9.984 4.793 1 98.88 112 LEU B O 1
ATOM 2282 N N . GLU B 1 113 ? -7.535 -11.32 3.062 1 98.62 113 GLU B N 1
ATOM 2283 C CA . GLU B 1 113 ? -8.438 -12.273 3.701 1 98.62 113 GLU B CA 1
ATOM 2284 C C . GLU B 1 113 ? -8.141 -13.695 3.252 1 98.62 113 GLU B C 1
ATOM 2286 O O . GLU B 1 113 ? -7.859 -13.938 2.076 1 98.62 113 GLU B O 1
ATOM 2291 N N . GLY B 1 114 ? -8.133 -14.625 4.238 1 98.5 114 GLY B N 1
ATOM 2292 C CA . GLY B 1 114 ? -8.062 -16.047 3.906 1 98.5 114 GLY B CA 1
ATOM 2293 C C . GLY B 1 114 ? -6.641 -16.562 3.787 1 98.5 114 GLY B C 1
ATOM 2294 O O . GLY B 1 114 ? -5.727 -16.031 4.43 1 98.5 114 GLY B O 1
ATOM 2295 N N . GLU B 1 115 ? -6.52 -17.719 3.176 1 98.75 115 GLU B N 1
ATOM 2296 C CA . GLU B 1 115 ? -5.289 -18.422 2.857 1 98.75 115 GLU B CA 1
ATOM 2297 C C . GLU B 1 115 ? -5.215 -18.766 1.371 1 98.75 115 GLU B C 1
ATOM 2299 O O . GLU B 1 115 ? -6.172 -19.297 0.804 1 98.75 115 GLU B O 1
ATOM 2304 N N . VAL B 1 116 ? -4.098 -18.375 0.771 1 98.88 116 VAL B N 1
ATOM 2305 C CA . VAL B 1 116 ? -3.982 -18.5 -0.678 1 98.88 116 VAL B CA 1
ATOM 2306 C C . VAL B 1 116 ? -2.664 -19.172 -1.035 1 98.88 116 VAL B C 1
ATOM 2308 O O . VAL B 1 116 ? -1.623 -18.875 -0.447 1 98.88 116 VAL B O 1
ATOM 2311 N N . GLU B 1 117 ? -2.773 -20.109 -1.952 1 98.94 117 GLU B N 1
ATOM 2312 C CA . GLU B 1 117 ? -1.567 -20.75 -2.463 1 98.94 117 GLU B CA 1
ATOM 2313 C C . GLU B 1 117 ? -1.102 -20.109 -3.762 1 98.94 117 GLU B C 1
ATOM 2315 O O . GLU B 1 117 ? -1.895 -19.922 -4.688 1 98.94 117 GLU B O 1
ATOM 2320 N N . LEU B 1 118 ? 0.204 -19.688 -3.758 1 98.94 118 LEU B N 1
ATOM 2321 C CA . LEU B 1 118 ? 0.868 -19.312 -5 1 98.94 118 LEU B CA 1
ATOM 2322 C C . LEU B 1 118 ? 1.444 -20.531 -5.707 1 98.94 118 LEU B C 1
ATOM 2324 O O . LEU B 1 118 ? 2.303 -21.234 -5.156 1 98.94 118 LEU B O 1
ATOM 2328 N N . VAL B 1 119 ? 0.882 -20.797 -6.953 1 98.88 119 VAL B N 1
ATOM 2329 C CA . VAL B 1 119 ? 1.266 -21.969 -7.727 1 98.88 119 VAL B CA 1
ATOM 2330 C C . VAL B 1 119 ? 2.111 -21.547 -8.922 1 98.88 119 VAL B C 1
ATOM 2332 O O . VAL B 1 119 ? 1.677 -20.734 -9.742 1 98.88 119 VAL B O 1
ATOM 2335 N N . LEU B 1 120 ? 3.379 -22.062 -9.016 1 98.81 120 LEU B N 1
ATOM 2336 C CA . LEU B 1 120 ? 4.258 -21.781 -10.141 1 98.81 120 LEU B CA 1
ATOM 2337 C C . LEU B 1 120 ? 4.238 -22.922 -11.148 1 98.81 120 LEU B C 1
A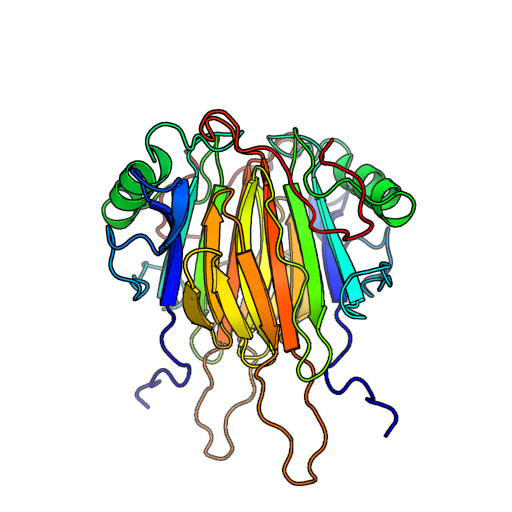TOM 2339 O O . LEU B 1 120 ? 3.844 -24.047 -10.82 1 98.81 120 LEU B O 1
ATOM 2343 N N . ASP B 1 121 ? 4.629 -22.641 -12.406 1 98.25 121 ASP B N 1
ATOM 2344 C CA . ASP B 1 121 ? 4.535 -23.641 -13.461 1 98.25 121 ASP B CA 1
ATOM 2345 C C . ASP B 1 121 ? 5.609 -24.719 -13.289 1 98.25 121 ASP B C 1
ATOM 2347 O O . ASP B 1 121 ? 5.566 -25.75 -13.961 1 98.25 121 ASP B O 1
ATOM 2351 N N . SER B 1 122 ? 6.547 -24.547 -12.469 1 98.38 122 SER B N 1
ATOM 2352 C CA . SER B 1 122 ? 7.492 -25.594 -12.086 1 98.38 122 SER B CA 1
ATOM 2353 C C . SER B 1 122 ? 6.824 -26.656 -11.219 1 98.38 122 SER B C 1
ATOM 2355 O O . SER B 1 122 ? 7.367 -27.734 -11.031 1 98.38 122 SER B O 1
ATOM 2357 N N . GLY B 1 123 ? 5.73 -26.266 -10.656 1 98.25 123 GLY B N 1
ATOM 2358 C CA . GLY B 1 123 ? 5.086 -27.125 -9.672 1 98.25 123 GLY B CA 1
ATOM 2359 C C . GLY B 1 123 ? 5.316 -26.672 -8.242 1 98.25 123 GLY B C 1
ATOM 2360 O O . GLY B 1 123 ? 4.609 -27.109 -7.328 1 98.25 123 GLY B O 1
ATOM 2361 N N . GLU B 1 124 ? 6.246 -25.781 -7.98 1 98.62 124 GLU B N 1
ATOM 2362 C CA . GLU B 1 124 ? 6.453 -25.25 -6.641 1 98.62 124 GLU B CA 1
ATOM 2363 C C . GLU B 1 124 ? 5.242 -24.453 -6.172 1 98.62 124 GLU B C 1
ATOM 2365 O O . GLU B 1 124 ? 4.578 -23.797 -6.977 1 98.62 124 GLU B O 1
ATOM 2370 N N . THR B 1 125 ? 4.984 -24.578 -4.891 1 98.81 125 THR B N 1
ATOM 2371 C CA . THR B 1 125 ? 3.908 -23.797 -4.289 1 98.81 125 THR B CA 1
ATOM 2372 C C . THR B 1 125 ? 4.359 -23.172 -2.969 1 98.81 125 THR B C 1
ATOM 2374 O O . THR B 1 125 ? 5.32 -23.641 -2.355 1 98.81 125 THR B O 1
ATOM 2377 N N . ARG B 1 126 ? 3.734 -22.078 -2.615 1 98.88 126 ARG B N 1
ATOM 2378 C CA . ARG B 1 126 ? 3.814 -21.5 -1.28 1 98.88 126 ARG B CA 1
ATOM 2379 C C . ARG B 1 126 ? 2.428 -21.156 -0.751 1 98.88 126 ARG B C 1
ATOM 2381 O O . ARG B 1 126 ? 1.589 -20.625 -1.491 1 98.88 126 ARG B O 1
ATOM 2388 N N . LEU B 1 127 ? 2.217 -21.547 0.522 1 98.88 127 LEU B N 1
ATOM 2389 C CA . LEU B 1 127 ? 1.022 -21.094 1.22 1 98.88 127 LEU B CA 1
ATOM 2390 C C . LEU B 1 127 ? 1.234 -19.688 1.785 1 98.88 127 LEU B C 1
ATOM 2392 O O . LEU B 1 127 ? 2.18 -19.453 2.541 1 98.88 127 LEU B O 1
ATOM 2396 N N . LEU B 1 128 ? 0.345 -18.766 1.384 1 98.88 128 LEU B N 1
ATOM 2397 C CA . LEU B 1 128 ? 0.346 -17.406 1.921 1 98.88 128 LEU B CA 1
ATOM 2398 C C . LEU B 1 128 ? -0.859 -17.172 2.828 1 98.88 128 LEU B C 1
ATOM 2400 O O . LEU B 1 128 ? -1.972 -17.609 2.508 1 98.88 128 LEU B O 1
ATOM 2404 N N . LYS B 1 129 ? -0.592 -16.547 3.951 1 98.69 129 LYS B N 1
ATOM 2405 C CA . LYS B 1 129 ? -1.635 -16.109 4.875 1 98.69 129 LYS B CA 1
ATOM 2406 C C . LYS B 1 129 ? -1.713 -14.578 4.934 1 98.69 129 LYS B C 1
ATOM 2408 O O . LYS B 1 129 ? -0.935 -13.891 4.273 1 98.69 129 LYS B O 1
ATOM 2413 N N . ARG B 1 130 ? -2.717 -14.086 5.66 1 98.44 130 ARG B N 1
ATOM 2414 C CA . ARG B 1 130 ? -2.957 -12.648 5.727 1 98.44 130 ARG B CA 1
ATOM 2415 C C . ARG B 1 130 ? -1.667 -11.891 6.023 1 98.44 130 ARG B C 1
ATOM 2417 O O . ARG B 1 130 ? -0.95 -12.219 6.969 1 98.44 130 ARG B O 1
ATOM 2424 N N . GLY B 1 131 ? -1.369 -10.945 5.113 1 98.62 131 GLY B N 1
ATOM 2425 C CA . GLY B 1 131 ? -0.219 -10.086 5.316 1 98.62 131 GLY B CA 1
ATOM 2426 C C . GLY B 1 131 ? 1.02 -10.555 4.578 1 98.62 131 GLY B C 1
ATOM 2427 O O . GLY B 1 131 ? 1.938 -9.766 4.336 1 98.62 131 GLY B O 1
ATOM 2428 N N . ASP B 1 132 ? 1.106 -11.852 4.25 1 98.88 132 ASP B N 1
ATOM 2429 C CA . ASP B 1 132 ? 2.236 -12.328 3.461 1 98.88 132 ASP B CA 1
ATOM 2430 C C . ASP B 1 132 ? 2.26 -11.672 2.084 1 98.88 132 ASP B C 1
ATOM 2432 O O . ASP B 1 132 ? 1.211 -11.328 1.533 1 98.88 132 ASP B O 1
ATOM 2436 N N . VAL B 1 133 ? 3.492 -11.445 1.54 1 98.94 133 VAL B N 1
ATOM 2437 C CA . VAL B 1 133 ? 3.672 -10.711 0.292 1 98.94 133 VAL B CA 1
ATOM 2438 C C . VAL B 1 133 ? 4.355 -11.602 -0.74 1 98.94 133 VAL B C 1
ATOM 2440 O O . VAL B 1 133 ? 5.402 -12.195 -0.461 1 98.94 133 VAL B O 1
ATOM 2443 N N . ALA B 1 134 ? 3.734 -11.781 -1.895 1 98.94 134 ALA B N 1
ATOM 2444 C CA . ALA B 1 134 ? 4.379 -12.375 -3.062 1 98.94 134 ALA B CA 1
ATOM 2445 C C . ALA B 1 134 ? 4.973 -11.305 -3.969 1 98.94 134 ALA B C 1
ATOM 2447 O O . ALA B 1 134 ? 4.281 -10.359 -4.367 1 98.94 134 ALA B O 1
ATOM 2448 N N . ILE B 1 135 ? 6.27 -11.352 -4.199 1 98.88 135 ILE B N 1
ATOM 2449 C CA . ILE B 1 135 ? 6.926 -10.531 -5.211 1 98.88 135 ILE B CA 1
ATOM 2450 C C . ILE B 1 135 ? 6.934 -11.266 -6.551 1 98.88 135 ILE B C 1
ATOM 2452 O O . ILE B 1 135 ? 7.82 -12.078 -6.812 1 98.88 135 ILE B O 1
ATOM 2456 N N . GLN B 1 136 ? 5.906 -11.008 -7.348 1 98.5 136 GLN B N 1
ATOM 2457 C CA . GLN B 1 136 ? 5.762 -11.648 -8.648 1 98.5 136 GLN B CA 1
ATOM 2458 C C . GLN B 1 136 ? 6.598 -10.938 -9.711 1 98.5 136 GLN B C 1
ATOM 2460 O O . GLN B 1 136 ? 6.379 -9.758 -9.992 1 98.5 136 GLN B O 1
ATOM 2465 N N . ARG B 1 137 ? 7.559 -11.602 -10.352 1 98.06 137 ARG B N 1
ATOM 2466 C CA . ARG B 1 137 ? 8.562 -11.023 -11.242 1 98.06 137 ARG B CA 1
ATOM 2467 C C . ARG B 1 137 ? 8.445 -11.602 -12.648 1 98.06 137 ARG B C 1
ATOM 2469 O O . ARG B 1 137 ? 9.375 -12.242 -13.141 1 98.06 137 ARG B O 1
ATOM 2476 N N . GLY B 1 138 ? 7.316 -11.344 -13.258 1 97.12 138 GLY B N 1
ATOM 2477 C CA . GLY B 1 138 ? 7.117 -11.773 -14.633 1 97.12 138 GLY B CA 1
ATOM 2478 C C . GLY B 1 138 ? 7.074 -13.281 -14.789 1 97.12 138 GLY B C 1
ATOM 2479 O O . GLY B 1 138 ? 7.387 -13.812 -15.859 1 97.12 138 GLY B O 1
ATOM 2480 N N . THR B 1 139 ? 6.707 -13.984 -13.781 1 97.81 139 THR B N 1
ATOM 2481 C CA . THR B 1 139 ? 6.723 -15.445 -13.789 1 97.81 139 THR B CA 1
ATOM 2482 C C . THR B 1 139 ? 5.32 -16 -14.055 1 97.81 139 THR B C 1
ATOM 2484 O O . THR B 1 139 ? 4.324 -15.367 -13.695 1 97.81 139 THR B O 1
ATOM 2487 N N . ASN B 1 140 ? 5.293 -17.172 -14.695 1 97.62 140 ASN B N 1
ATOM 2488 C CA . ASN B 1 140 ? 4.031 -17.906 -14.758 1 97.62 140 ASN B CA 1
ATOM 2489 C C . ASN B 1 140 ? 3.545 -18.312 -13.375 1 97.62 140 ASN B C 1
ATOM 2491 O O . ASN B 1 140 ? 4.301 -18.906 -12.594 1 97.62 140 ASN B O 1
ATOM 2495 N N . HIS B 1 141 ? 2.328 -17.984 -13.125 1 98.62 141 HIS B N 1
ATOM 2496 C CA . HIS B 1 141 ? 1.817 -18.266 -11.789 1 98.62 141 HIS B CA 1
ATOM 2497 C C . HIS B 1 141 ? 0.297 -18.391 -11.789 1 98.62 141 HIS B C 1
ATOM 2499 O O . HIS B 1 141 ? -0.363 -17.938 -12.734 1 98.62 141 HIS B O 1
ATOM 2505 N N . ALA B 1 142 ? -0.221 -19.094 -10.82 1 98.56 142 ALA B N 1
ATOM 2506 C CA . ALA B 1 142 ? -1.643 -19.172 -10.492 1 98.56 142 ALA B CA 1
ATOM 2507 C C . ALA B 1 142 ? -1.873 -19.016 -8.992 1 98.56 142 ALA B C 1
ATOM 2509 O O . ALA B 1 142 ? -0.955 -19.219 -8.195 1 98.56 142 ALA B O 1
ATOM 2510 N N . TRP B 1 143 ? -3.066 -18.594 -8.68 1 98.69 143 TRP B N 1
ATOM 2511 C CA . TRP B 1 143 ? -3.498 -18.438 -7.297 1 98.69 143 TRP B CA 1
ATOM 2512 C C . TRP B 1 143 ? -4.633 -19.391 -6.965 1 98.69 143 TRP B C 1
ATOM 2514 O O . TRP B 1 143 ? -5.613 -19.484 -7.707 1 98.69 143 TRP B O 1
ATOM 2524 N N . ARG B 1 144 ? -4.508 -20.125 -5.844 1 98.81 144 ARG B N 1
ATOM 2525 C CA . ARG B 1 144 ? -5.543 -21.047 -5.383 1 98.81 144 ARG B CA 1
ATOM 2526 C C . ARG B 1 144 ? -6.078 -20.625 -4.016 1 98.81 144 ARG B C 1
ATOM 2528 O O . ARG B 1 144 ? -5.312 -20.484 -3.061 1 98.81 144 ARG B O 1
ATOM 2535 N N . ASN B 1 145 ? -7.414 -20.391 -3.955 1 98.81 145 ASN B N 1
ATOM 2536 C CA . ASN B 1 145 ? -8.047 -20.172 -2.656 1 98.81 145 ASN B CA 1
ATOM 2537 C C . ASN B 1 145 ? -8.156 -21.469 -1.864 1 98.81 145 ASN B C 1
ATOM 2539 O O . ASN B 1 145 ? -8.969 -22.328 -2.191 1 98.81 145 ASN B O 1
ATOM 2543 N N . VAL B 1 146 ? -7.383 -21.516 -0.818 1 98.75 146 VAL B N 1
ATOM 2544 C CA . VAL B 1 146 ? -7.398 -22.719 0.018 1 98.75 146 VAL B CA 1
ATOM 2545 C C . VAL B 1 146 ? -7.887 -22.359 1.419 1 98.75 146 VAL B C 1
ATOM 2547 O O . VAL B 1 146 ? -7.52 -23.016 2.396 1 98.75 146 VAL B O 1
ATOM 2550 N N . THR B 1 147 ? -8.547 -21.266 1.599 1 98.31 147 THR B N 1
ATOM 2551 C CA . THR B 1 147 ? -9.148 -20.891 2.871 1 98.31 147 THR B CA 1
ATOM 2552 C C . THR B 1 147 ? -10.039 -22.016 3.406 1 98.31 147 THR B C 1
ATOM 2554 O O . THR B 1 147 ? -10.898 -22.516 2.688 1 98.31 147 THR B O 1
ATOM 2557 N N . PRO B 1 148 ? -9.867 -22.422 4.59 1 97.31 148 PRO B N 1
ATOM 2558 C CA . PRO B 1 148 ? -10.695 -23.5 5.164 1 97.31 148 PRO B CA 1
ATOM 2559 C C . PRO B 1 148 ? -12.188 -23.156 5.16 1 97.31 148 PRO B C 1
ATOM 2561 O O . PRO B 1 148 ? -12.562 -22 5.402 1 97.31 148 PRO B O 1
ATOM 2564 N N . ASP B 1 149 ? -12.883 -24.203 4.953 1 95.62 149 ASP B N 1
ATOM 2565 C CA . ASP B 1 149 ? -14.328 -24.047 5.039 1 95.62 149 ASP B CA 1
ATOM 2566 C C . ASP B 1 149 ? -14.766 -23.766 6.477 1 95.62 149 ASP B C 1
ATOM 2568 O O . ASP B 1 149 ? -14.078 -24.141 7.426 1 95.62 149 ASP B O 1
ATOM 2572 N N . GLY B 1 150 ? -15.93 -23.016 6.57 1 91.81 150 GLY B N 1
ATOM 2573 C CA . GLY B 1 150 ? -16.5 -22.828 7.891 1 91.81 150 GLY B CA 1
ATOM 2574 C C . GLY B 1 150 ? -16.984 -24.125 8.523 1 91.81 150 GLY B C 1
ATOM 2575 O O . GLY B 1 150 ? -16.984 -25.172 7.879 1 91.81 150 GLY B O 1
ATOM 2576 N N . GLU B 1 151 ? -17.328 -23.984 9.781 1 90.75 151 GLU B N 1
ATOM 2577 C CA . GLU B 1 151 ? -17.781 -25.141 10.539 1 90.75 151 GLU B CA 1
ATOM 2578 C C . GLU B 1 151 ? -18.984 -25.797 9.867 1 90.75 151 GLU B C 1
ATOM 2580 O O . GLU B 1 151 ? -19.156 -27.016 9.961 1 90.75 151 GLU B O 1
ATOM 2585 N N . ASN B 1 152 ? -19.75 -25.125 9.188 1 90.56 152 ASN B N 1
ATOM 2586 C CA . ASN B 1 152 ? -20.953 -25.656 8.547 1 90.56 152 ASN B CA 1
ATOM 2587 C C . ASN B 1 152 ? -20.672 -26.141 7.129 1 90.56 152 ASN B C 1
ATOM 2589 O O . ASN B 1 152 ? -21.594 -26.469 6.383 1 90.56 152 ASN B O 1
ATOM 2593 N N . GLY B 1 153 ? -19.453 -25.984 6.785 1 91 153 GLY B N 1
ATOM 2594 C CA . GLY B 1 153 ? -19.094 -26.453 5.457 1 91 153 GLY B CA 1
ATOM 2595 C C . GLY B 1 153 ? -19.172 -25.359 4.402 1 91 153 GLY B C 1
ATOM 2596 O O . GLY B 1 153 ? -18.953 -25.625 3.215 1 91 153 GLY B O 1
ATOM 2597 N N . GLU B 1 154 ? -19.547 -24.266 4.828 1 92.56 154 GLU B N 1
ATOM 2598 C CA . GLU B 1 154 ? -19.625 -23.156 3.877 1 92.56 154 GLU B CA 1
ATOM 2599 C C . GLU B 1 154 ? -18.234 -22.703 3.43 1 92.56 154 GLU B C 1
ATOM 2601 O O . GLU B 1 154 ? -17.328 -22.547 4.254 1 92.56 154 GLU B O 1
ATOM 2606 N N . GLY B 1 155 ? -18.109 -22.594 2.078 1 95.31 155 GLY B N 1
ATOM 2607 C CA . GLY B 1 155 ? -16.844 -22.125 1.555 1 95.31 155 GLY B CA 1
ATOM 2608 C C . GLY B 1 155 ? -16.516 -20.688 1.945 1 95.31 155 GLY B C 1
ATOM 2609 O O . GLY B 1 155 ? -17.438 -19.891 2.201 1 95.31 155 GLY B O 1
ATOM 2610 N N . SER B 1 156 ? -15.273 -20.406 2.053 1 97.06 156 SER B N 1
ATOM 2611 C CA . SER B 1 156 ? -14.844 -19.062 2.428 1 97.06 156 SER B CA 1
ATOM 2612 C C . SER B 1 156 ? -14.148 -18.359 1.267 1 97.06 156 SER B C 1
ATOM 2614 O O . SER B 1 156 ? -13.305 -18.969 0.587 1 97.06 156 SER B O 1
ATOM 2616 N N . TRP B 1 157 ? -14.578 -17.109 1.036 1 98 157 TRP B N 1
ATOM 2617 C CA . TRP B 1 157 ? -13.914 -16.266 0.045 1 98 157 TRP B CA 1
ATOM 2618 C C . TRP B 1 157 ? -12.539 -15.828 0.543 1 98 157 TRP B C 1
ATOM 2620 O O . TRP B 1 157 ? -12.312 -15.727 1.751 1 98 157 TRP B O 1
ATOM 2630 N N . ALA B 1 158 ? -11.609 -15.68 -0.359 1 98.62 158 ALA B N 1
ATOM 2631 C CA . ALA B 1 158 ? -10.32 -15.047 -0.101 1 98.62 158 ALA B CA 1
ATOM 2632 C C . ALA B 1 158 ? -10.195 -13.734 -0.86 1 98.62 158 ALA B C 1
ATOM 2634 O O . ALA B 1 158 ? -10.906 -13.5 -1.841 1 98.62 158 ALA B O 1
ATOM 2635 N N . ARG B 1 159 ? -9.383 -12.836 -0.375 1 98.81 159 ARG B N 1
ATOM 2636 C CA . ARG B 1 159 ? -9.148 -11.539 -0.995 1 98.81 159 ARG B CA 1
ATOM 2637 C C . ARG B 1 159 ? -7.66 -11.242 -1.109 1 98.81 159 ARG B C 1
ATOM 2639 O O . ARG B 1 159 ? -6.918 -11.383 -0.136 1 98.81 159 ARG B O 1
ATOM 2646 N N . MET B 1 160 ? -7.258 -10.844 -2.342 1 98.88 160 MET B N 1
ATOM 2647 C CA . MET B 1 160 ? -5.875 -10.477 -2.631 1 98.88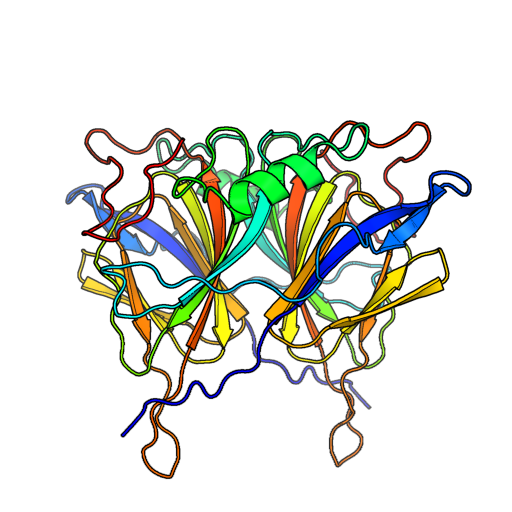 160 MET B CA 1
ATOM 2648 C C . MET B 1 160 ? -5.781 -9.016 -3.07 1 98.88 160 MET B C 1
ATOM 2650 O O . MET B 1 160 ? -6.637 -8.531 -3.809 1 98.88 160 MET B O 1
ATOM 2654 N N . LEU B 1 161 ? -4.738 -8.32 -2.605 1 98.88 161 LEU B N 1
ATOM 2655 C CA . LEU B 1 161 ? -4.289 -7.059 -3.174 1 98.88 161 LEU B CA 1
ATOM 2656 C C . LEU B 1 161 ? -3.148 -7.281 -4.16 1 98.88 161 LEU B C 1
ATOM 2658 O O . LEU B 1 161 ? -2.234 -8.062 -3.895 1 98.88 161 LEU B O 1
ATOM 2662 N N . TYR B 1 162 ? -3.199 -6.555 -5.285 1 98.75 162 TYR B N 1
ATOM 2663 C CA . TYR B 1 162 ? -2.076 -6.496 -6.211 1 98.75 162 TYR B CA 1
ATOM 2664 C C . TYR B 1 162 ? -1.725 -5.051 -6.551 1 98.75 162 TYR B C 1
ATOM 2666 O O . TYR B 1 162 ? -2.6 -4.262 -6.922 1 98.75 162 TYR B O 1
ATOM 2674 N N . VAL B 1 163 ? -0.475 -4.668 -6.383 1 98.88 163 VAL B N 1
ATOM 2675 C CA . VAL B 1 163 ? 0.076 -3.455 -6.973 1 98.88 163 VAL B CA 1
ATOM 2676 C C . VAL B 1 163 ? 1.03 -3.82 -8.109 1 98.88 163 VAL B C 1
ATOM 2678 O O . VAL B 1 163 ? 2.055 -4.469 -7.883 1 98.88 163 VAL B O 1
ATOM 2681 N N . LEU B 1 164 ? 0.636 -3.447 -9.344 1 98.5 164 LEU B N 1
ATOM 2682 C CA . LEU B 1 164 ? 1.357 -3.857 -10.539 1 98.5 164 LEU B CA 1
ATOM 2683 C C . LEU B 1 164 ? 2.16 -2.697 -11.117 1 98.5 164 LEU B C 1
ATOM 2685 O O . LEU B 1 164 ? 1.621 -1.607 -11.328 1 98.5 164 LEU B O 1
ATOM 2689 N N . LEU B 1 165 ? 3.463 -2.896 -11.32 1 98.25 165 LEU B N 1
ATOM 2690 C CA . LEU B 1 165 ? 4.402 -1.964 -11.93 1 98.25 165 LEU B CA 1
ATOM 2691 C C . LEU B 1 165 ? 5.039 -2.572 -13.18 1 98.25 165 LEU B C 1
ATOM 2693 O O . LEU B 1 165 ? 5.355 -3.764 -13.203 1 98.25 165 LEU B O 1
ATOM 2697 N N . PRO B 1 166 ? 5.207 -1.733 -14.227 1 97.38 166 PRO B N 1
ATOM 2698 C CA . PRO B 1 166 ? 5.832 -2.285 -15.43 1 97.38 166 PRO B CA 1
ATOM 2699 C C . PRO B 1 166 ? 7.266 -2.752 -15.188 1 97.38 166 PRO B C 1
ATOM 2701 O O . PRO B 1 166 ? 7.961 -2.203 -14.336 1 97.38 166 PRO B O 1
ATOM 2704 N N . ALA B 1 167 ? 7.645 -3.744 -15.945 1 97.19 167 ALA B N 1
ATOM 2705 C CA . ALA B 1 167 ? 9 -4.289 -15.859 1 97.19 167 ALA B CA 1
ATOM 2706 C C . ALA B 1 167 ? 9.609 -4.445 -17.25 1 97.19 167 ALA B C 1
ATOM 2708 O O . ALA B 1 167 ? 8.891 -4.48 -18.25 1 97.19 167 ALA B O 1
ATOM 2709 N N . LYS B 1 168 ? 10.898 -4.43 -17.266 1 95.69 168 LYS B N 1
ATOM 2710 C CA . LYS B 1 168 ? 11.68 -4.715 -18.469 1 95.69 168 LYS B CA 1
ATOM 2711 C C . LYS B 1 168 ? 12.766 -5.746 -18.188 1 95.69 168 LYS B C 1
ATOM 2713 O O . LYS B 1 168 ? 13.039 -6.066 -17.031 1 95.69 168 LYS B O 1
ATOM 2718 N N . GLY B 1 169 ? 13.281 -6.336 -19.234 1 93.25 169 GLY B N 1
ATOM 2719 C CA . GLY B 1 169 ? 14.438 -7.207 -19.094 1 93.25 169 GLY B CA 1
ATOM 2720 C C . GLY B 1 169 ? 14.07 -8.648 -18.812 1 93.25 169 GLY B C 1
ATOM 2721 O O . GLY B 1 169 ? 14.898 -9.43 -18.328 1 93.25 169 GLY B O 1
ATOM 2722 N N . LEU B 1 170 ? 12.75 -8.844 -19 1 89.81 170 LEU B N 1
ATOM 2723 C CA . LEU B 1 170 ? 12.375 -10.25 -18.906 1 89.81 170 LEU B CA 1
ATOM 2724 C C . LEU B 1 170 ? 12.984 -11.047 -20.062 1 89.81 170 LEU B C 1
ATOM 2726 O O . LEU B 1 170 ? 13.148 -10.531 -21.156 1 89.81 170 LEU B O 1
ATOM 2730 N N . GLY B 1 171 ? 13.516 -12.227 -19.891 1 82.56 171 GLY B N 1
ATOM 2731 C CA . GLY B 1 171 ? 14.203 -13.047 -20.859 1 82.56 171 GLY B CA 1
ATOM 2732 C C . GLY B 1 171 ? 13.445 -13.18 -22.172 1 82.56 171 GLY B C 1
ATOM 2733 O O . GLY B 1 171 ? 12.234 -12.953 -22.219 1 82.56 171 GLY B O 1
ATOM 2734 N N . GLU B 1 172 ? 14.195 -13.469 -23.188 1 78.88 172 GLU B N 1
ATOM 2735 C CA . GLU B 1 172 ? 13.617 -13.648 -24.516 1 78.88 172 GLU B CA 1
ATOM 2736 C C . GLU B 1 172 ? 12.516 -14.703 -24.5 1 78.88 172 GLU B C 1
ATOM 2738 O O . GLU B 1 172 ? 12.648 -15.742 -23.859 1 78.88 172 GLU B O 1
ATOM 2743 N N . GLY B 1 173 ? 11.375 -14.391 -25.078 1 79.81 173 GLY B N 1
ATOM 2744 C CA . GLY B 1 173 ? 10.289 -15.352 -25.172 1 79.81 173 GLY B CA 1
ATOM 2745 C C . GLY B 1 173 ? 9.312 -15.273 -24.016 1 79.81 173 GLY B C 1
ATOM 2746 O O . GLY B 1 173 ? 8.227 -15.844 -24.078 1 79.81 173 GLY B O 1
ATOM 2747 N N . LEU B 1 174 ? 9.797 -14.586 -23.047 1 86.44 174 LEU B N 1
ATOM 2748 C CA . LEU B 1 174 ? 8.914 -14.453 -21.891 1 86.44 174 LEU B CA 1
ATOM 2749 C C . LEU B 1 174 ? 8.023 -13.227 -22.016 1 86.44 174 LEU B C 1
ATOM 2751 O O . LEU B 1 174 ? 8.312 -12.172 -21.453 1 86.44 174 LEU B O 1
ATOM 2755 N N . LYS B 1 175 ? 6.887 -13.453 -22.766 1 88.44 175 LYS B N 1
ATOM 2756 C CA . LYS B 1 175 ? 5.918 -12.391 -23.031 1 88.44 175 LYS B CA 1
ATOM 2757 C C . LYS B 1 175 ? 4.676 -12.562 -22.156 1 88.44 175 LYS B C 1
ATOM 2759 O O . LYS B 1 175 ? 4.527 -13.57 -21.453 1 88.44 175 LYS B O 1
ATOM 2764 N N . GLU B 1 176 ? 3.91 -11.484 -22.125 1 92.31 176 GLU B N 1
ATOM 2765 C CA . GLU B 1 176 ? 2.656 -11.539 -21.375 1 92.31 176 GLU B CA 1
ATOM 2766 C C . GLU B 1 176 ? 1.776 -12.688 -21.859 1 92.31 176 GLU B C 1
ATOM 2768 O O . GLU B 1 176 ? 1.663 -12.93 -23.062 1 92.31 176 GLU B O 1
ATOM 2773 N N . ASP B 1 177 ? 1.308 -13.523 -20.922 1 92 177 ASP B N 1
ATOM 2774 C CA . ASP B 1 177 ? 0.372 -14.625 -21.125 1 92 177 ASP B CA 1
ATOM 2775 C C . ASP B 1 177 ? -0.74 -14.602 -20.078 1 92 177 ASP B C 1
ATOM 2777 O O . ASP B 1 177 ? -0.514 -14.945 -18.922 1 92 177 ASP B O 1
ATOM 2781 N N . LEU B 1 178 ? -1.955 -14.328 -20.469 1 90 178 LEU B N 1
ATOM 2782 C CA . LEU B 1 178 ? -3.041 -14.07 -19.531 1 90 178 LEU B CA 1
ATOM 2783 C C . LEU B 1 178 ? -3.816 -15.352 -19.234 1 90 178 LEU B C 1
ATOM 2785 O O . LEU B 1 178 ? -4.719 -15.352 -18.391 1 90 178 LEU B O 1
ATOM 2789 N N . GLY B 1 179 ? -3.447 -16.375 -19.828 1 88.31 179 GLY B N 1
ATOM 2790 C CA . GLY B 1 179 ? -4.09 -17.656 -19.547 1 88.31 179 GLY B CA 1
ATOM 2791 C C . GLY B 1 179 ? -5.586 -17.641 -19.812 1 88.31 179 GLY B C 1
ATOM 2792 O O . GLY B 1 179 ? -6.352 -18.297 -19.125 1 88.31 179 GLY B O 1
ATOM 2793 N N . GLY B 1 180 ? -6.129 -16.766 -20.594 1 84.12 180 GLY B N 1
ATOM 2794 C CA . GLY B 1 180 ? -7.535 -16.719 -20.969 1 84.12 180 GLY B CA 1
ATOM 2795 C C . GLY B 1 180 ? -8.32 -15.672 -20.188 1 84.12 180 GLY B C 1
ATOM 2796 O O . GLY B 1 180 ? -9.5 -15.438 -20.469 1 84.12 180 GLY B O 1
ATOM 2797 N N . ILE B 1 181 ? -7.656 -15.109 -19.203 1 85.38 181 ILE B N 1
ATOM 2798 C CA . ILE B 1 181 ? -8.336 -14.055 -18.453 1 85.38 181 ILE B CA 1
ATOM 2799 C C . ILE B 1 181 ? -8.68 -12.898 -19.391 1 85.38 181 ILE B C 1
ATOM 2801 O O . ILE B 1 181 ? -7.816 -12.391 -20.109 1 85.38 181 ILE B O 1
ATOM 2805 N N . GLN B 1 182 ? -9.969 -12.469 -19.312 1 82.62 182 GLN B N 1
ATOM 2806 C CA . GLN B 1 182 ? -10.445 -11.445 -20.234 1 82.62 182 GLN B CA 1
ATOM 2807 C C . GLN B 1 182 ? -10.219 -10.047 -19.656 1 82.62 182 GLN B C 1
ATOM 2809 O O . GLN B 1 182 ? -11.18 -9.32 -19.391 1 82.62 182 GLN B O 1
ATOM 2814 N N . VAL B 1 183 ? -9.055 -9.625 -19.531 1 82.25 183 VAL B N 1
ATOM 2815 C CA . VAL B 1 183 ? -8.609 -8.266 -19.219 1 82.25 183 VAL B CA 1
ATOM 2816 C C . VAL B 1 183 ? -7.758 -7.73 -20.375 1 82.25 183 VAL B C 1
ATOM 2818 O O . VAL B 1 183 ? -7.176 -8.5 -21.141 1 82.25 183 VAL B O 1
ATOM 2821 N N . ARG B 1 184 ? -7.797 -6.395 -20.594 1 82.06 184 ARG B N 1
ATOM 2822 C CA . ARG B 1 184 ? -6.984 -5.766 -21.625 1 82.06 184 ARG B CA 1
ATOM 2823 C C . ARG B 1 184 ? -5.5 -6.004 -21.391 1 82.06 184 ARG B C 1
ATOM 2825 O O . ARG B 1 184 ? -5.055 -6.047 -20.234 1 82.06 184 ARG B O 1
ATOM 2832 N N . ASP B 1 185 ? -4.781 -6.129 -22.469 1 80.44 185 ASP B N 1
ATOM 2833 C CA . ASP B 1 185 ? -3.33 -6.25 -22.391 1 80.44 185 ASP B CA 1
ATOM 2834 C C . ASP B 1 185 ? -2.709 -4.977 -21.812 1 80.44 185 ASP B C 1
ATOM 2836 O O . ASP B 1 185 ? -3.311 -3.902 -21.875 1 80.44 185 ASP B O 1
ATOM 2840 N N . SER B 1 186 ? -1.56 -5.172 -21.234 1 83.38 186 SER B N 1
ATOM 2841 C CA . SER B 1 186 ? -0.816 -4.027 -20.719 1 83.38 186 SER B CA 1
ATOM 2842 C C . SER B 1 186 ? -0.702 -2.928 -21.766 1 83.38 186 SER B C 1
ATOM 2844 O O . SER B 1 186 ? -0.598 -3.211 -22.969 1 83.38 186 SER B O 1
ATOM 2846 N N . THR B 1 187 ? -0.83 -1.686 -21.328 1 74 187 THR B N 1
ATOM 2847 C CA . THR B 1 187 ? -0.777 -0.544 -22.234 1 74 187 THR B CA 1
ATOM 2848 C C . THR B 1 187 ? 0.471 0.296 -21.969 1 74 187 THR B C 1
ATOM 2850 O O . THR B 1 187 ? 0.934 0.393 -20.828 1 74 187 THR B O 1
#

InterPro domains:
  IPR011051 RmlC-like cupin domain superfamily [SSF51182] (70-167)
  IPR013096 Cupin 2, conserved barrel [PF07883] (89-147)
  IPR014710 RmlC-like jelly roll fold [G3DSA:2.60.120.10] (41-181)
  IPR047142 Oryzines biosynthesis cluster protein J/Cupin-domain-containing oxidoreductase virC-like [PTHR36156] (1-170)

Radius of gyration: 19.65 Å; Cα contacts (8 Å, |Δi|>4): 1030; chains: 2; bounding box: 47×55×56 Å

pLDDT: mean 94.5, std 7.45, range [39.69, 98.94]

Foldseek 3Di:
DPQPAPDDFAFAWAWDADPVPRDIDTDPPDGRGWDWDFWPQFLRKIKTFNAKAQAVVGDCVVHVRVVVRVVCVVVPAFPARQHIKTKMKIKHTFFGKGFFWFDQWFKWKFWQDFWKWKAFPVGDIDIHDHGDIDGHHRGTIMMTGPGDADPVRRGHMTMMIMMTYHHDDDDPPSHTTRRPTPGHHHD/DPLPAPDDFAFAWAWDADPPPRDIDTDPPDGRGWDWDFWPQFQRKIKTFRAKAQAVVGDCVVHVRVVVRVVCVVVPAFPARQHIKTKMKIKHTFFGKGFWWFDQWFKWKFWQDFWKWKAFPVGDIDIDDHGDIDGHHRGTIMMTGPGDADPVRRGHMTMMIMMTYHHDDDDPPSHTTRRPTPGHHHD